Protein AF-0000000076751942 (afdb_homodimer)

Radius of gyration: 17.18 Å; Cα contacts (8 Å, |Δi|>4): 567; chains: 2; bounding box: 31×58×37 Å

InterPro domains:
  IPR016193 Cytidine deaminase-like [SSF53927] (12-78)
  IPR060251 Cytidine deaminase-like, bacterial [PF26947] (4-104)

Sequence (220 aa):
MSELAPEDAKIVTLARSTRARNGTPEGAAVRDTDGRTYAASSVALPSLGLSALQVAVAMAVSSGAPGLEAAAVVTTSGQADAEGVAAVRDLAPGAYVLVADPSGTVVSRSMSELAPEDAKIVTLARSTRARNGTPEGAAVRDTDGRTYAASSVALPSLGLSALQVAVAMAVSSGAPGLEAAAVVTTSGQADAEGVAAVRDLAPGAYVLVADPSGTVVSRS

Solvent-accessible surface area (backbone atoms only — not comparable to full-atom values): 11079 Å² total; per-residue (Å²): 126,86,77,66,55,68,76,55,44,50,32,40,49,45,2,41,50,36,10,61,76,61,72,42,74,23,5,1,14,32,31,29,77,88,70,50,73,30,64,14,20,40,41,86,44,94,67,41,74,41,52,11,47,39,45,15,48,48,51,34,54,42,68,59,49,87,31,40,51,36,34,22,36,21,23,81,77,77,62,77,57,68,61,27,52,44,34,46,36,67,55,16,75,80,33,36,40,35,30,19,34,84,88,60,52,70,76,47,74,81,126,85,77,67,55,68,77,56,44,50,32,41,48,45,3,40,50,36,9,62,75,61,72,43,72,23,5,1,13,32,33,30,76,86,71,49,73,32,64,14,20,41,40,85,44,95,67,40,75,42,51,11,47,39,45,14,48,48,50,35,54,41,70,58,50,86,31,40,50,35,36,22,36,21,26,80,77,78,63,77,56,68,61,25,52,43,35,47,36,66,57,17,74,79,34,36,41,34,30,19,34,84,88,60,52,70,76,46,74,82

pLDDT: mean 97.07, std 6.06, range [48.53, 98.94]

Secondary structure (DSSP, 8-state):
--PPPHHHHHHHHHHHHHHHHHT-SEEEEEEETTS-EEEEE-EEETTEEE-HHHHHHHHHHHTT---EEEEEEEESSSS--HHHHHHHHHH-TT-EEEEE-TTS-EEEE-/--PPPHHHHHHHHHHHHHHHHHT-SEEEEEEETTS-EEEEE-EEETTEEE-HHHHHHHHHHHTT---EEEEEEEESSSS--HHHHHHHHHH-TT-EEEEE-TTS-EEEE-

Foldseek 3Di:
DDDDDPLVLVQLVLQLVQCVVVVAQKKKKFAAPVGDMFIAQFDDDPVDGDHNLRVNLVVCVVVVGQATAEMEMEGQVQDDDPVSVVSNCVSPVNYKYWYHYSVSHTDDID/DDDPDPLVLVQLVLQLVQCVVVVAQKKKKFAAPVGDMFIAQFDDDPVDGDHNLRVNLVVCVVVVGQATAEMEMEGQVQDDDPVSVVSNCVSPVNYKYWYHYSVSHTDDID

Organism: NCBI:txid927661

Nearest PDB structures (foldseek):
  2z3j-assembly1_D  TM=7.703E-01  e=6.104E-06  Aspergillus terreus
  2z3i-assembly1_D  TM=7.520E-01  e=7.455E-06  Aspergillus terreus
  2z3g-assembly1_B  TM=7.879E-01  e=1.895E-05  Aspergillus terreus
  3oj6-assembly1_C  TM=7.895E-01  e=2.026E-05  Coccidioides immitis
  2d30-assembly1_A  TM=7.833E-01  e=4.507E-05  Bacillus anthracis

Structure (mmCIF, N/CA/C/O backbone):
data_AF-0000000076751942-model_v1
#
loop_
_entity.id
_entity.type
_entity.pdbx_description
1 polymer 'Cytidine deaminase'
#
loop_
_atom_site.group_PDB
_atom_site.id
_atom_site.type_symbol
_atom_site.label_atom_id
_atom_site.label_alt_id
_atom_site.label_comp_id
_atom_site.label_asym_id
_atom_site.label_entity_id
_atom_site.label_seq_id
_atom_site.pdbx_PDB_ins_code
_atom_site.Cartn_x
_atom_site.Cartn_y
_atom_site.Cartn_z
_atom_site.occupancy
_atom_site.B_iso_or_equiv
_atom_site.auth_seq_id
_atom_site.auth_comp_id
_atom_site.auth_asym_id
_atom_site.auth_atom_id
_atom_site.pdbx_PDB_model_num
ATOM 1 N N . MET A 1 1 ? -4.867 32.219 9.727 1 48.78 1 MET A N 1
ATOM 2 C CA . MET A 1 1 ? -3.994 31.062 9.703 1 48.78 1 MET A CA 1
ATOM 3 C C . MET A 1 1 ? -3.203 31 8.398 1 48.78 1 MET A C 1
ATOM 5 O O . MET A 1 1 ? -3.734 31.312 7.328 1 48.78 1 MET A O 1
ATOM 9 N N . SER A 1 2 ? -1.966 31.219 8.336 1 62.19 2 SER A N 1
ATOM 10 C CA . SER A 1 2 ? -1.165 31.312 7.121 1 62.19 2 SER A CA 1
ATOM 11 C C . SER A 1 2 ? -1.538 30.219 6.129 1 62.19 2 SER A C 1
ATOM 13 O O . SER A 1 2 ? -1.921 29.125 6.527 1 62.19 2 SER A O 1
ATOM 15 N N . GLU A 1 3 ? -1.771 30.625 4.871 1 83.88 3 GLU A N 1
ATOM 16 C CA . GLU A 1 3 ? -2.172 29.766 3.768 1 83.88 3 GLU A CA 1
ATOM 17 C C . GLU A 1 3 ? -1.148 28.656 3.531 1 83.88 3 GLU A C 1
ATOM 19 O O . GLU A 1 3 ? 0.059 28.906 3.559 1 83.88 3 GLU A O 1
ATOM 24 N N . LEU A 1 4 ? -1.581 27.516 3.576 1 91.88 4 LEU A N 1
ATOM 25 C CA . LEU A 1 4 ? -0.727 26.375 3.277 1 91.88 4 LEU A CA 1
ATOM 26 C C . LEU A 1 4 ? -0.04 26.547 1.926 1 91.88 4 LEU A C 1
ATOM 28 O O . LEU A 1 4 ? -0.652 27.031 0.971 1 91.88 4 LEU A O 1
ATOM 32 N N . ALA A 1 5 ? 1.266 26.281 1.914 1 95.31 5 ALA A N 1
ATOM 33 C CA . ALA A 1 5 ? 1.922 26.266 0.609 1 95.31 5 ALA A CA 1
ATOM 34 C C . ALA A 1 5 ? 1.171 25.359 -0.365 1 95.31 5 ALA A C 1
ATOM 36 O O . ALA A 1 5 ? 0.603 24.344 0.035 1 95.31 5 ALA A O 1
ATOM 37 N N . PRO A 1 6 ? 1.124 25.734 -1.583 1 96.44 6 PRO A N 1
ATOM 38 C CA . PRO A 1 6 ? 0.344 24.984 -2.572 1 96.44 6 PRO A CA 1
ATOM 39 C C . PRO A 1 6 ? 0.681 23.5 -2.584 1 96.44 6 PRO A C 1
ATOM 41 O O . PRO A 1 6 ? -0.216 22.672 -2.707 1 96.44 6 PRO A O 1
ATOM 44 N N . GLU A 1 7 ? 1.94 23.141 -2.494 1 96.94 7 GLU A N 1
ATOM 45 C CA . GLU A 1 7 ? 2.338 21.734 -2.531 1 96.94 7 GLU A CA 1
ATOM 46 C C . GLU A 1 7 ? 1.814 20.969 -1.313 1 96.94 7 GLU A C 1
ATOM 48 O O . GLU A 1 7 ? 1.503 19.781 -1.4 1 96.94 7 GLU A O 1
ATOM 53 N N . ASP A 1 8 ? 1.69 21.656 -0.223 1 97.69 8 ASP A N 1
ATOM 54 C CA . ASP A 1 8 ? 1.121 21.062 0.98 1 97.69 8 ASP A CA 1
ATOM 55 C C . ASP A 1 8 ? -0.394 20.906 0.857 1 97.69 8 ASP A C 1
ATOM 57 O O . ASP A 1 8 ? -0.958 19.891 1.251 1 97.69 8 ASP A O 1
ATOM 61 N N . ALA A 1 9 ? -0.972 21.953 0.298 1 97.88 9 ALA A N 1
ATOM 62 C CA . ALA A 1 9 ? -2.414 21.891 0.074 1 97.88 9 ALA A CA 1
ATOM 63 C C . ALA A 1 9 ? -2.783 20.688 -0.804 1 97.88 9 ALA A C 1
ATOM 65 O O . ALA A 1 9 ? -3.828 20.062 -0.605 1 97.88 9 ALA A O 1
ATOM 66 N N . LYS A 1 10 ? -1.961 20.406 -1.714 1 98 10 LYS A N 1
ATOM 67 C CA . LYS A 1 10 ? -2.215 19.297 -2.631 1 98 10 LYS A CA 1
ATOM 68 C C . LYS A 1 10 ? -2.287 17.969 -1.884 1 98 10 LYS A C 1
ATOM 70 O O . LYS A 1 10 ? -3.225 17.188 -2.078 1 98 10 LYS A O 1
ATOM 75 N N . ILE A 1 11 ? -1.313 17.703 -1.022 1 98.69 11 ILE A N 1
ATOM 76 C CA . ILE A 1 11 ? -1.318 16.406 -0.361 1 98.69 11 ILE A CA 1
ATOM 77 C C . ILE A 1 11 ? -2.424 16.375 0.693 1 98.69 11 ILE A C 1
ATOM 79 O O . ILE A 1 11 ? -3.012 15.312 0.945 1 98.69 11 ILE A O 1
ATOM 83 N N . VAL A 1 12 ? -2.742 17.516 1.323 1 98.75 12 VAL A N 1
ATOM 84 C CA . VAL A 1 12 ? -3.873 17.531 2.244 1 98.75 12 VAL A CA 1
ATOM 85 C C . VAL A 1 12 ? -5.164 17.234 1.481 1 98.75 12 VAL A C 1
ATOM 87 O O . VAL A 1 12 ? -6 16.453 1.94 1 98.75 12 VAL A O 1
ATOM 90 N N . THR A 1 13 ? -5.305 17.844 0.346 1 98.81 13 THR A N 1
ATOM 91 C CA . THR A 1 13 ? -6.484 17.625 -0.486 1 98.81 13 THR A CA 1
ATOM 92 C C . THR A 1 13 ? -6.598 16.172 -0.906 1 98.81 13 THR A C 1
ATOM 94 O O . THR A 1 13 ? -7.672 15.57 -0.825 1 98.81 13 THR A O 1
ATOM 97 N N . LEU A 1 14 ? -5.512 15.578 -1.341 1 98.75 14 LEU A N 1
ATOM 98 C CA . LEU A 1 14 ? -5.508 14.188 -1.779 1 98.75 14 LEU A CA 1
ATOM 99 C C . LEU A 1 14 ? -5.84 13.258 -0.622 1 98.75 14 LEU A C 1
ATOM 101 O O . LEU A 1 14 ? -6.621 12.312 -0.782 1 98.75 14 LEU A O 1
ATOM 105 N N . ALA A 1 15 ? -5.246 13.539 0.513 1 98.88 15 ALA A N 1
ATOM 106 C CA . ALA A 1 15 ? -5.547 12.758 1.709 1 98.88 15 ALA A CA 1
ATOM 107 C C . ALA A 1 15 ? -7.027 12.828 2.059 1 98.88 15 ALA A C 1
ATOM 109 O O . ALA A 1 15 ? -7.664 11.805 2.316 1 98.88 15 ALA A O 1
ATOM 110 N N . ARG A 1 16 ? -7.531 14.062 2.037 1 98.81 16 ARG A N 1
ATOM 111 C CA . ARG A 1 16 ? -8.93 14.297 2.373 1 98.81 16 ARG A CA 1
ATOM 112 C C . ARG A 1 16 ? -9.852 13.57 1.396 1 98.81 16 ARG A C 1
ATOM 114 O O . ARG A 1 16 ? -10.828 12.93 1.809 1 98.81 16 ARG A O 1
ATOM 121 N N . SER A 1 17 ? -9.57 13.695 0.171 1 98.62 17 SER A N 1
ATOM 122 C CA . SER A 1 17 ? -10.398 13.086 -0.862 1 98.62 17 SER A CA 1
ATOM 123 C C . SER A 1 17 ? -10.375 11.562 -0.757 1 98.62 17 SER A C 1
ATOM 125 O O . SER A 1 17 ? -11.398 10.906 -0.929 1 98.62 17 SER A O 1
ATOM 127 N N . THR A 1 18 ? -9.234 10.977 -0.522 1 98.62 18 THR A N 1
ATOM 128 C CA . THR A 1 18 ? -9.102 9.531 -0.385 1 98.62 18 THR A CA 1
ATOM 129 C C . THR A 1 18 ? -9.891 9.023 0.818 1 98.62 18 THR A C 1
ATOM 131 O O . THR A 1 18 ? -10.594 8.023 0.726 1 98.62 18 THR A O 1
ATOM 134 N N . ARG A 1 19 ? -9.812 9.719 1.91 1 98.56 19 ARG A N 1
ATOM 135 C CA . ARG A 1 19 ? -10.578 9.383 3.105 1 98.56 19 ARG A CA 1
ATOM 136 C C . ARG A 1 19 ? -12.07 9.367 2.811 1 98.56 19 ARG A C 1
ATOM 138 O O . ARG A 1 19 ? -12.773 8.422 3.168 1 98.56 19 ARG A O 1
ATOM 145 N N . ALA A 1 20 ? -12.516 10.469 2.24 1 98.19 20 ALA A N 1
ATOM 146 C CA . ALA A 1 20 ? -13.938 10.641 1.962 1 98.19 20 ALA A CA 1
ATOM 147 C C . ALA A 1 20 ? -14.438 9.594 0.973 1 98.19 20 ALA A C 1
ATOM 149 O O . ALA A 1 20 ? -15.492 8.992 1.18 1 98.19 20 ALA A O 1
ATOM 150 N N . ARG A 1 21 ? -13.75 9.367 -0.011 1 97.62 21 ARG A N 1
ATOM 151 C CA . ARG A 1 21 ? -14.125 8.438 -1.068 1 97.62 21 ARG A CA 1
ATOM 152 C C . ARG A 1 21 ? -14.328 7.031 -0.512 1 97.62 21 ARG A C 1
ATOM 154 O O . ARG A 1 21 ? -15.25 6.324 -0.917 1 97.62 21 ARG A O 1
ATOM 161 N N . ASN A 1 22 ? -13.438 6.629 0.395 1 97.69 22 ASN A N 1
ATOM 162 C CA . ASN A 1 22 ? -13.461 5.258 0.9 1 97.69 22 ASN A CA 1
ATOM 163 C C . ASN A 1 22 ? -14.227 5.164 2.219 1 97.69 22 ASN A C 1
ATOM 165 O O . ASN A 1 22 ? -14.422 4.066 2.748 1 97.69 22 ASN A O 1
ATOM 169 N N . GLY A 1 23 ? -14.656 6.258 2.773 1 97.81 23 GLY A N 1
ATOM 170 C CA . GLY A 1 23 ? -15.398 6.258 4.023 1 97.81 23 GLY A CA 1
ATOM 171 C C . GLY A 1 23 ? -14.609 5.703 5.191 1 97.81 23 GLY A C 1
ATOM 172 O O . GLY A 1 23 ? -15.125 4.902 5.973 1 97.81 23 GLY A O 1
ATOM 173 N N . THR A 1 24 ? -13.383 6.086 5.25 1 98.06 24 THR A N 1
ATOM 174 C CA . THR A 1 24 ? -12.5 5.539 6.281 1 98.06 24 THR A CA 1
ATOM 175 C C . THR A 1 24 ? -12.18 6.598 7.332 1 98.06 24 THR A C 1
ATOM 177 O O . THR A 1 24 ? -12.398 7.789 7.109 1 98.06 24 THR A O 1
ATOM 180 N N . PRO A 1 25 ? -11.695 6.234 8.484 1 97.88 25 PRO A N 1
ATOM 181 C CA . PRO A 1 25 ? -11.367 7.195 9.539 1 97.88 25 PRO A CA 1
ATOM 182 C C . PRO A 1 25 ? -10.211 8.117 9.156 1 97.88 25 PRO A C 1
ATOM 184 O O . PRO A 1 25 ? -10.141 9.258 9.625 1 97.88 25 PRO A O 1
ATOM 187 N N . GLU A 1 26 ? -9.32 7.547 8.336 1 98.75 26 GLU A N 1
ATOM 188 C CA . GLU A 1 26 ? -8.141 8.32 7.957 1 98.75 26 GLU A CA 1
ATOM 189 C C . GLU A 1 26 ? -7.895 8.25 6.453 1 98.75 26 GLU A C 1
ATOM 191 O O . GLU A 1 26 ? -8.203 7.238 5.816 1 98.75 26 GLU A O 1
ATOM 196 N N . GLY A 1 27 ? -7.406 9.32 5.914 1 98.88 27 GLY A N 1
ATOM 197 C CA . GLY A 1 27 ? -6.676 9.391 4.66 1 98.88 27 GLY A CA 1
ATOM 198 C C . GLY A 1 27 ? -5.316 10.047 4.793 1 98.88 27 GLY A C 1
ATOM 199 O O . GLY A 1 27 ? -5.105 10.875 5.676 1 98.88 27 GLY A O 1
ATOM 200 N N . ALA A 1 28 ? -4.398 9.641 3.887 1 98.94 28 ALA A N 1
ATOM 201 C CA . ALA A 1 28 ? -3.057 10.219 3.928 1 98.94 28 ALA A CA 1
ATOM 202 C C . ALA A 1 28 ? -2.48 10.367 2.521 1 98.94 28 ALA A C 1
ATOM 204 O O . ALA A 1 28 ? -2.953 9.727 1.579 1 98.94 28 ALA A O 1
ATOM 205 N N . ALA A 1 29 ? -1.516 11.172 2.453 1 98.94 29 ALA A N 1
ATOM 206 C CA . ALA A 1 29 ? -0.725 11.328 1.234 1 98.94 29 ALA A CA 1
ATOM 207 C C . ALA A 1 29 ? 0.713 11.719 1.559 1 98.94 29 ALA A C 1
ATOM 209 O O . ALA A 1 29 ? 0.957 12.484 2.498 1 98.94 29 ALA A O 1
ATOM 210 N N . VAL A 1 30 ? 1.605 11.234 0.761 1 98.94 30 VAL A N 1
ATOM 211 C CA . VAL A 1 30 ? 3.012 11.602 0.896 1 98.94 30 VAL A CA 1
ATOM 212 C C . VAL A 1 30 ? 3.541 12.125 -0.436 1 98.94 30 VAL A C 1
ATOM 214 O O . VAL A 1 30 ? 3.082 11.711 -1.502 1 98.94 30 VAL A O 1
ATOM 217 N N . ARG A 1 31 ? 4.391 13.055 -0.342 1 98.88 31 ARG A N 1
ATOM 218 C CA . ARG A 1 31 ? 5.137 13.578 -1.48 1 98.88 31 ARG A CA 1
ATOM 219 C C . ARG A 1 31 ? 6.598 13.141 -1.425 1 98.88 31 ARG A C 1
ATOM 221 O O . ARG A 1 31 ? 7.281 13.367 -0.423 1 98.88 31 ARG A O 1
ATOM 228 N N . ASP A 1 32 ? 6.996 12.523 -2.531 1 98.62 32 ASP A N 1
ATOM 229 C CA . ASP A 1 32 ? 8.383 12.07 -2.523 1 98.62 32 ASP A CA 1
ATOM 230 C C . ASP A 1 32 ? 9.312 13.133 -3.105 1 98.62 32 ASP A C 1
ATOM 232 O O . ASP A 1 32 ? 8.852 14.203 -3.516 1 98.62 32 ASP A O 1
ATOM 236 N N . THR A 1 33 ? 10.656 12.914 -3.127 1 97.69 33 THR A N 1
ATOM 237 C CA . THR A 1 33 ? 11.664 13.898 -3.506 1 97.69 33 THR A CA 1
ATOM 238 C C . THR A 1 33 ? 11.688 14.086 -5.02 1 97.69 33 THR A C 1
ATOM 240 O O . THR A 1 33 ? 12.297 15.039 -5.523 1 97.69 33 THR A O 1
ATOM 243 N N . ASP A 1 34 ? 10.977 13.25 -5.812 1 96.06 34 ASP A N 1
ATOM 244 C CA . ASP A 1 34 ? 10.891 13.375 -7.262 1 96.06 34 ASP A CA 1
ATOM 245 C C . ASP A 1 34 ? 9.625 14.117 -7.676 1 96.06 34 ASP A C 1
ATOM 247 O O . ASP A 1 34 ? 9.375 14.328 -8.867 1 96.06 34 ASP A O 1
ATOM 251 N N . GLY A 1 35 ? 8.797 14.406 -6.66 1 94.81 35 GLY A N 1
ATOM 252 C CA . GLY A 1 35 ? 7.594 15.18 -6.938 1 94.81 35 GLY A CA 1
ATOM 253 C C . GLY A 1 35 ? 6.355 14.32 -7.102 1 94.81 35 GLY A C 1
ATOM 254 O O . GLY A 1 35 ? 5.258 14.836 -7.312 1 94.81 35 GLY A O 1
ATOM 255 N N . ARG A 1 36 ? 6.508 13.008 -6.969 1 98.06 36 ARG A N 1
ATOM 256 C CA . ARG A 1 36 ? 5.352 12.125 -7.039 1 98.06 36 ARG A CA 1
ATOM 257 C C . ARG A 1 36 ? 4.602 12.102 -5.711 1 98.06 36 ARG A C 1
ATOM 259 O O . ARG A 1 36 ? 5.18 12.398 -4.66 1 98.06 36 ARG A O 1
ATOM 266 N N . THR A 1 37 ? 3.303 11.828 -5.793 1 98.69 37 THR A N 1
ATOM 267 C CA . THR A 1 37 ? 2.463 11.727 -4.609 1 98.69 37 THR A CA 1
ATOM 268 C C . THR A 1 37 ? 1.782 10.359 -4.543 1 98.69 37 THR A C 1
ATOM 270 O O . THR A 1 37 ? 1.426 9.789 -5.574 1 98.69 37 THR A O 1
ATOM 273 N N . TYR A 1 38 ? 1.647 9.867 -3.363 1 98.75 38 TYR A N 1
ATOM 274 C CA . TYR A 1 38 ? 0.955 8.617 -3.053 1 98.75 38 TYR A CA 1
ATOM 275 C C . TYR A 1 38 ? -0.122 8.844 -1.997 1 98.75 38 TYR A C 1
ATOM 277 O O . TYR A 1 38 ? 0.169 9.312 -0.894 1 98.75 38 TYR A O 1
ATOM 285 N N . ALA A 1 39 ? -1.341 8.586 -2.322 1 98.88 39 ALA A N 1
ATOM 286 C CA . ALA A 1 39 ? -2.459 8.773 -1.403 1 98.88 39 ALA A CA 1
ATOM 287 C C . ALA A 1 39 ? -3.098 7.441 -1.026 1 98.88 39 ALA A C 1
ATOM 289 O O . ALA A 1 39 ? -3.188 6.535 -1.856 1 98.88 39 ALA A O 1
ATOM 290 N N . ALA A 1 40 ? -3.502 7.387 0.205 1 98.88 40 ALA A N 1
ATOM 291 C CA . ALA A 1 40 ? -4.062 6.129 0.696 1 98.88 40 ALA A CA 1
ATOM 292 C C . ALA A 1 40 ? -5.066 6.379 1.82 1 98.88 40 ALA A C 1
ATOM 294 O O . ALA A 1 40 ? -5.043 7.438 2.455 1 98.88 40 ALA A O 1
ATOM 295 N N . SER A 1 41 ? -5.934 5.465 2.031 1 98.75 41 SER A N 1
ATOM 296 C CA . SER A 1 41 ? -6.781 5.414 3.217 1 98.75 41 SER A CA 1
ATOM 297 C C . SER A 1 41 ? -6.363 4.281 4.148 1 98.75 41 SER A C 1
ATOM 299 O O . SER A 1 41 ? -5.566 3.42 3.766 1 98.75 41 SER A O 1
ATOM 301 N N . SER A 1 42 ? -6.871 4.32 5.363 1 98.75 42 SER A N 1
ATOM 302 C CA . SER A 1 42 ? -6.574 3.252 6.312 1 98.75 42 SER A CA 1
ATOM 303 C C . SER A 1 42 ? -7.18 1.927 5.863 1 98.75 42 SER A C 1
ATOM 305 O O . SER A 1 42 ? -8.148 1.907 5.105 1 98.75 42 SER A O 1
ATOM 307 N N . VAL A 1 43 ? -6.57 0.833 6.234 1 98.81 43 VAL A N 1
ATOM 308 C CA . VAL A 1 43 ? -6.992 -0.532 5.938 1 98.81 43 VAL A CA 1
ATOM 309 C C . VAL A 1 43 ? -7.387 -1.245 7.227 1 98.81 43 VAL A C 1
ATOM 311 O O . VAL A 1 43 ? -6.598 -1.307 8.18 1 98.81 43 VAL A O 1
ATOM 314 N N . ALA A 1 44 ? -8.625 -1.709 7.266 1 98.56 44 ALA A N 1
ATOM 315 C CA . ALA A 1 44 ? -9.125 -2.436 8.43 1 98.56 44 ALA A CA 1
ATOM 316 C C . ALA A 1 44 ? -9.695 -3.795 8.023 1 98.56 44 ALA A C 1
ATOM 318 O O . ALA A 1 44 ? -10.906 -4.012 8.078 1 98.56 44 ALA A O 1
ATOM 319 N N . LEU A 1 45 ? -8.859 -4.676 7.637 1 98.56 45 LEU A N 1
ATOM 320 C CA . LEU A 1 45 ? -9.219 -6.074 7.41 1 98.56 45 LEU A CA 1
ATOM 321 C C . LEU A 1 45 ? -8.883 -6.922 8.633 1 98.56 45 LEU A C 1
ATOM 323 O O . LEU A 1 45 ? -8.008 -6.57 9.422 1 98.56 45 LEU A O 1
ATOM 327 N N . PRO A 1 46 ? -9.547 -8.031 8.742 1 98.69 46 PRO A N 1
ATOM 328 C CA . PRO A 1 46 ? -9.297 -8.883 9.914 1 98.69 46 PRO A CA 1
ATOM 329 C C . PRO A 1 46 ? -7.824 -9.25 10.07 1 98.69 46 PRO A C 1
ATOM 331 O O . PRO A 1 46 ? -7.309 -9.273 11.188 1 98.69 46 PRO A O 1
ATOM 334 N N . SER A 1 47 ? -7.039 -9.445 9.062 1 98.69 47 SER A N 1
ATOM 335 C CA . SER A 1 47 ? -5.66 -9.906 9.141 1 98.69 47 SER A CA 1
ATOM 336 C C . SER A 1 47 ? -4.68 -8.805 8.75 1 98.69 47 SER A C 1
ATOM 338 O O . SER A 1 47 ? -3.471 -9.039 8.68 1 98.69 47 SER A O 1
ATOM 340 N N . LEU A 1 48 ? -5.211 -7.66 8.438 1 98.81 48 LEU A N 1
ATOM 341 C CA . LEU A 1 48 ? -4.348 -6.574 7.98 1 98.81 48 LEU A CA 1
ATOM 342 C C . LEU A 1 48 ? -4.902 -5.223 8.422 1 98.81 48 LEU A C 1
ATOM 344 O O . LEU A 1 48 ? -5.859 -4.719 7.828 1 98.81 48 LEU A O 1
ATOM 348 N N . GLY A 1 49 ? -4.32 -4.695 9.422 1 98.81 49 GLY A N 1
ATOM 349 C CA . GLY A 1 49 ? -4.617 -3.35 9.891 1 98.81 49 GLY A CA 1
ATOM 350 C C . GLY A 1 49 ? -3.471 -2.377 9.68 1 98.81 49 GLY A C 1
ATOM 351 O O . GLY A 1 49 ? -2.365 -2.596 10.18 1 98.81 49 GLY A O 1
ATOM 352 N N . LEU A 1 50 ? -3.697 -1.37 8.898 1 98.81 50 LEU A N 1
ATOM 353 C CA . LEU A 1 50 ? -2.688 -0.352 8.625 1 98.81 50 LEU A CA 1
ATOM 354 C C . LEU A 1 50 ? -3.295 1.046 8.695 1 98.81 50 LEU A C 1
ATOM 356 O O . LEU A 1 50 ? -4.414 1.265 8.219 1 98.81 50 LEU A O 1
ATOM 360 N N . SER A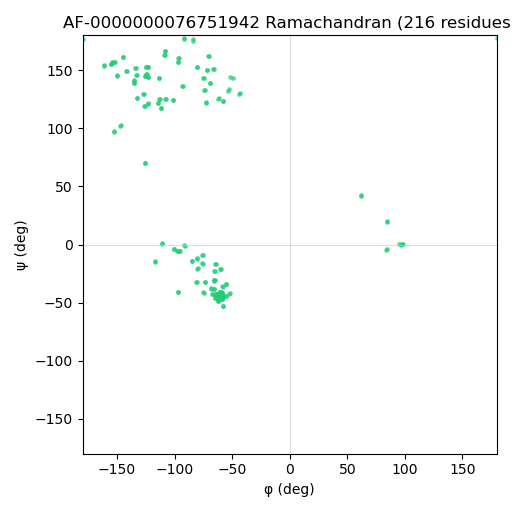 1 51 ? -2.539 1.949 9.234 1 98.81 51 SER A N 1
ATOM 361 C CA . SER A 1 51 ? -2.936 3.35 9.125 1 98.81 51 SER A CA 1
ATOM 362 C C . SER A 1 51 ? -2.775 3.857 7.695 1 98.81 51 SER A C 1
ATOM 364 O O . SER A 1 51 ? -2.051 3.26 6.895 1 98.81 51 SER A O 1
ATOM 366 N N . ALA A 1 52 ? -3.449 4.98 7.441 1 98.88 52 ALA A N 1
ATOM 367 C CA . ALA A 1 52 ? -3.338 5.582 6.113 1 98.88 52 ALA A CA 1
ATOM 368 C C . ALA A 1 52 ? -1.896 5.977 5.809 1 98.88 52 ALA A C 1
ATOM 370 O O . ALA A 1 52 ? -1.425 5.812 4.684 1 98.88 52 ALA A O 1
ATOM 371 N N . LEU A 1 53 ? -1.184 6.523 6.746 1 98.88 53 LEU A N 1
ATOM 372 C CA . LEU A 1 53 ? 0.208 6.918 6.562 1 98.88 53 LEU A CA 1
ATOM 373 C C . LEU A 1 53 ? 1.077 5.711 6.23 1 98.88 53 LEU A C 1
ATOM 375 O O . LEU A 1 53 ? 1.937 5.785 5.348 1 98.88 53 LEU A O 1
ATOM 379 N N . GLN A 1 54 ? 0.869 4.617 6.957 1 98.94 54 GLN A N 1
ATOM 380 C CA . GLN A 1 54 ? 1.631 3.406 6.664 1 98.94 54 GLN A CA 1
ATOM 381 C C . GLN A 1 54 ? 1.404 2.947 5.227 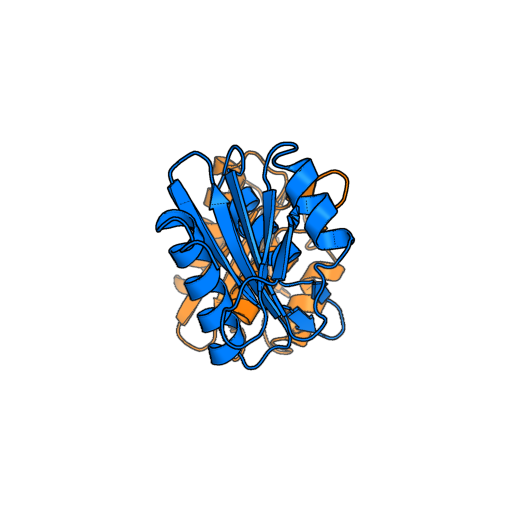1 98.94 54 GLN A C 1
ATOM 383 O O . GLN A 1 54 ? 2.352 2.572 4.535 1 98.94 54 GLN A O 1
ATOM 388 N N . VAL A 1 55 ? 0.157 2.969 4.773 1 98.94 55 VAL A N 1
ATOM 389 C CA . VAL A 1 55 ? -0.146 2.531 3.414 1 98.94 55 VAL A CA 1
ATOM 390 C C . VAL A 1 55 ? 0.519 3.467 2.408 1 98.94 55 VAL A C 1
ATOM 392 O O . VAL A 1 55 ? 1.129 3.014 1.437 1 98.94 55 VAL A O 1
ATOM 395 N N . ALA A 1 56 ? 0.407 4.738 2.604 1 98.94 56 ALA A N 1
ATOM 396 C CA . ALA A 1 56 ? 1.01 5.711 1.696 1 98.94 56 ALA A CA 1
ATOM 397 C C . ALA A 1 56 ? 2.52 5.516 1.604 1 98.94 56 ALA A C 1
ATOM 399 O O . ALA A 1 56 ? 3.096 5.578 0.515 1 98.94 56 ALA A O 1
ATOM 400 N N . VAL A 1 57 ? 3.176 5.285 2.699 1 98.94 57 VAL A N 1
ATOM 401 C CA . VAL A 1 57 ? 4.617 5.051 2.721 1 98.94 57 VAL A CA 1
ATOM 402 C C . VAL A 1 57 ? 4.938 3.75 1.985 1 98.94 57 VAL A C 1
ATOM 404 O O . VAL A 1 57 ? 5.883 3.691 1.198 1 98.94 57 VAL A O 1
ATOM 407 N N . ALA A 1 58 ? 4.148 2.723 2.227 1 98.94 58 ALA A N 1
ATOM 408 C CA . ALA A 1 58 ? 4.363 1.45 1.544 1 98.94 58 ALA A CA 1
ATOM 409 C C . ALA A 1 58 ? 4.266 1.614 0.03 1 98.94 58 ALA A C 1
ATOM 411 O O . ALA A 1 58 ? 5.055 1.036 -0.717 1 98.94 58 ALA A O 1
ATOM 412 N N . MET A 1 59 ? 3.305 2.408 -0.39 1 98.88 59 MET A N 1
ATOM 413 C CA . MET A 1 59 ? 3.152 2.691 -1.814 1 98.88 59 MET A CA 1
ATOM 414 C C . MET A 1 59 ? 4.383 3.406 -2.361 1 98.88 59 MET A C 1
ATOM 416 O O . MET A 1 59 ? 4.875 3.066 -3.439 1 98.88 59 MET A O 1
ATOM 420 N N . ALA A 1 60 ? 4.863 4.34 -1.654 1 98.88 60 ALA A N 1
ATOM 421 C CA . ALA A 1 60 ? 6.059 5.07 -2.066 1 98.88 60 ALA A CA 1
ATOM 422 C C . ALA A 1 60 ? 7.262 4.141 -2.168 1 98.88 60 ALA A C 1
ATOM 424 O O . ALA A 1 60 ? 7.977 4.145 -3.174 1 98.88 60 ALA A O 1
ATOM 425 N N . VAL A 1 61 ? 7.473 3.326 -1.163 1 98.69 61 VAL A N 1
ATOM 426 C CA . VAL A 1 61 ? 8.586 2.379 -1.155 1 98.69 61 VAL A CA 1
ATOM 427 C C . VAL A 1 61 ? 8.469 1.438 -2.352 1 98.69 61 VAL A C 1
ATOM 429 O O . VAL A 1 61 ? 9.438 1.236 -3.088 1 98.69 61 VAL A O 1
ATOM 432 N N . SER A 1 62 ? 7.262 0.938 -2.547 1 98.31 62 SER A N 1
ATOM 433 C CA . SER A 1 62 ? 7.02 -0.003 -3.637 1 98.31 62 SER A CA 1
ATOM 434 C C . SER A 1 62 ? 7.211 0.662 -4.996 1 98.31 62 SER A C 1
ATOM 436 O O . SER A 1 62 ? 7.457 -0.016 -5.996 1 98.31 62 SER A O 1
ATOM 438 N N . SER A 1 63 ? 7.098 1.946 -5.059 1 97.88 63 SER A N 1
ATOM 439 C CA . SER A 1 63 ? 7.258 2.701 -6.297 1 97.88 63 SER A CA 1
ATOM 440 C C . SER A 1 63 ? 8.703 3.148 -6.492 1 97.88 63 SER A C 1
ATOM 442 O O . SER A 1 63 ? 9.023 3.824 -7.473 1 97.88 63 SER A O 1
ATOM 444 N N . GLY A 1 64 ? 9.57 2.812 -5.531 1 97.44 64 GLY A N 1
ATOM 445 C CA . GLY A 1 64 ? 10.984 3.104 -5.664 1 97.44 64 GLY A CA 1
ATOM 446 C C . GLY A 1 64 ? 11.352 4.512 -5.234 1 97.44 64 GLY A C 1
ATOM 447 O O . GLY A 1 64 ? 12.352 5.066 -5.691 1 97.44 64 GLY A O 1
ATOM 448 N N . ALA A 1 65 ? 10.492 5.168 -4.434 1 97.75 65 ALA A N 1
ATOM 449 C CA . ALA A 1 65 ? 10.789 6.512 -3.945 1 97.75 65 ALA A CA 1
ATOM 450 C C . ALA A 1 65 ? 12.047 6.52 -3.09 1 97.75 65 ALA A C 1
ATOM 452 O O . ALA A 1 65 ? 12.164 5.754 -2.131 1 97.75 65 ALA A O 1
ATOM 453 N N . PRO A 1 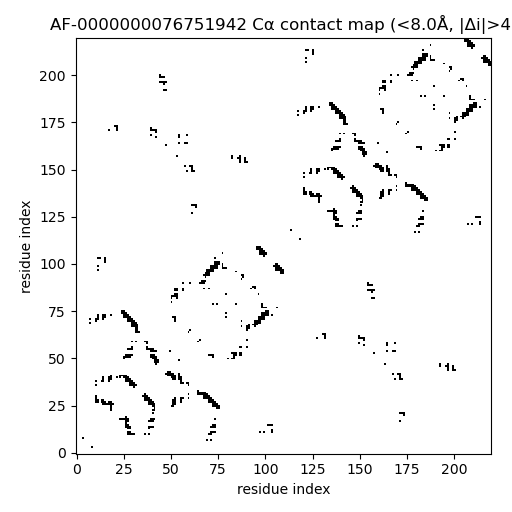66 ? 12.977 7.336 -3.404 1 95.69 66 PRO A N 1
ATOM 454 C CA . PRO A 1 66 ? 14.227 7.371 -2.641 1 95.69 66 PRO A CA 1
ATOM 455 C C . PRO A 1 66 ? 14.07 8.07 -1.29 1 95.69 66 PRO A C 1
ATOM 457 O O . PRO A 1 66 ? 14.938 7.945 -0.425 1 95.69 66 PRO A O 1
ATOM 460 N N . GLY A 1 67 ? 13.016 8.812 -1.083 1 98.06 67 GLY A N 1
ATOM 461 C CA . GLY A 1 67 ? 12.727 9.586 0.11 1 98.06 67 GLY A CA 1
ATOM 462 C C . GLY A 1 67 ? 11.414 10.344 0.023 1 98.06 67 GLY A C 1
ATOM 463 O O . GLY A 1 67 ? 10.688 10.227 -0.969 1 98.06 67 GLY A O 1
ATOM 464 N N . LEU A 1 68 ? 11.133 10.992 1.094 1 98.81 68 LEU A N 1
ATOM 465 C CA . LEU A 1 68 ? 9.93 11.812 1.195 1 98.81 68 LEU A CA 1
ATOM 466 C C . LEU A 1 68 ? 10.289 13.242 1.593 1 98.81 68 LEU A C 1
ATOM 468 O O . LEU A 1 68 ? 11.242 13.461 2.34 1 98.81 68 LEU A O 1
ATOM 472 N N . GLU A 1 69 ? 9.492 14.109 1.066 1 98.69 69 GLU A N 1
ATOM 473 C CA . GLU A 1 69 ? 9.609 15.492 1.515 1 98.69 69 GLU A CA 1
ATOM 474 C C . GLU A 1 69 ? 8.586 15.812 2.596 1 98.69 69 GLU A C 1
ATOM 476 O O . GLU A 1 69 ? 8.898 16.5 3.568 1 98.69 69 GLU A O 1
ATOM 481 N N . ALA A 1 70 ? 7.387 15.336 2.43 1 98.75 70 ALA A N 1
ATOM 482 C CA . ALA A 1 70 ? 6.281 15.695 3.312 1 98.75 70 ALA A CA 1
ATOM 483 C C . ALA A 1 70 ? 5.203 14.617 3.307 1 98.75 70 ALA A C 1
ATOM 485 O O . ALA A 1 70 ? 5.086 13.852 2.348 1 98.75 70 ALA A O 1
ATOM 486 N N . ALA A 1 71 ? 4.488 14.602 4.367 1 98.88 71 ALA A N 1
ATOM 487 C CA . ALA A 1 71 ? 3.312 13.75 4.523 1 98.88 71 ALA A CA 1
ATOM 488 C C . ALA A 1 71 ? 2.139 14.539 5.102 1 98.88 71 ALA A C 1
ATOM 490 O O . ALA A 1 71 ? 2.334 15.531 5.801 1 98.88 71 ALA A O 1
ATOM 491 N N . ALA A 1 72 ? 0.965 14.094 4.77 1 98.94 72 ALA A N 1
ATOM 492 C CA . ALA A 1 72 ? -0.253 14.625 5.375 1 98.94 72 ALA A CA 1
ATOM 493 C C . ALA A 1 72 ? -1.211 13.5 5.758 1 98.94 72 ALA A C 1
ATOM 495 O O . ALA A 1 72 ? -1.363 12.531 5.016 1 98.94 72 ALA A O 1
ATOM 496 N N . VAL A 1 73 ? -1.805 13.656 6.898 1 98.94 73 VAL A N 1
ATOM 497 C CA . VAL A 1 73 ? -2.881 12.758 7.305 1 98.94 73 VAL A CA 1
ATOM 498 C C . VAL A 1 73 ? -4.113 13.57 7.695 1 98.94 73 VAL A C 1
ATOM 500 O O . VAL A 1 73 ? -3.996 14.609 8.352 1 98.94 73 VAL A O 1
ATOM 503 N N . VAL A 1 74 ? -5.168 13.203 7.145 1 98.81 74 VAL A N 1
ATOM 504 C CA . VAL A 1 74 ? -6.477 13.703 7.551 1 98.81 74 VAL A CA 1
ATOM 505 C C . VAL A 1 74 ? -7.176 12.656 8.422 1 98.81 74 VAL A C 1
ATOM 507 O O . VAL A 1 74 ? -7.375 11.516 8 1 98.81 74 VAL A O 1
ATOM 510 N N . THR A 1 75 ? -7.578 13.055 9.609 1 98.56 75 THR A N 1
ATOM 511 C CA . THR A 1 75 ? -8.078 12.086 10.578 1 98.56 75 THR A CA 1
ATOM 512 C C . THR A 1 75 ? -9.039 12.75 11.562 1 98.56 75 THR A C 1
ATOM 514 O O . THR A 1 75 ? -8.969 13.961 11.781 1 98.56 75 THR A O 1
ATOM 517 N N . THR A 1 76 ? -9.867 11.93 12.117 1 95.81 76 THR A N 1
ATOM 518 C CA . THR A 1 76 ? -10.789 12.406 13.148 1 95.81 76 THR A CA 1
ATOM 519 C C . THR A 1 76 ? -10.117 12.406 14.516 1 95.81 76 THR A C 1
ATOM 521 O O . THR A 1 76 ? -10.609 13.031 15.461 1 95.81 76 THR A O 1
ATOM 524 N N . SER A 1 77 ? -9.008 11.773 14.672 1 95.25 77 SER A N 1
ATOM 525 C CA . SER A 1 77 ? -8.359 11.586 15.961 1 95.25 77 SER A CA 1
ATOM 526 C C . SER A 1 77 ? -7.578 12.82 16.375 1 95.25 77 SER A C 1
ATOM 528 O O . SER A 1 77 ? -7.227 12.977 17.547 1 95.25 77 SER A O 1
ATOM 530 N N . GLY A 1 78 ? -7.227 13.656 15.477 1 94.06 78 GLY A N 1
ATOM 531 C CA . GLY A 1 78 ? -6.484 14.875 15.766 1 94.06 78 GLY A CA 1
ATOM 532 C C . GLY A 1 78 ? -4.984 14.656 15.844 1 94.06 78 GLY A C 1
ATOM 533 O O . GLY A 1 78 ? -4.223 15.602 16.047 1 94.06 78 GLY A O 1
ATOM 534 N N . GLN A 1 79 ? -4.539 13.438 15.734 1 97.25 79 GLN A N 1
ATOM 535 C CA . GLN A 1 79 ? -3.109 13.133 15.758 1 97.25 79 GLN A CA 1
ATOM 536 C C . GLN A 1 79 ? -2.764 12.023 14.773 1 97.25 79 GLN A C 1
ATOM 538 O O . GLN A 1 79 ? -3.592 11.148 14.5 1 97.25 79 GLN A O 1
ATOM 543 N N . ALA A 1 80 ? -1.533 12.141 14.273 1 97.62 80 ALA A N 1
ATOM 544 C CA . ALA A 1 80 ? -1.014 11.031 13.484 1 97.62 80 ALA A CA 1
ATOM 545 C C . ALA A 1 80 ? -0.634 9.852 14.383 1 97.62 80 ALA A C 1
ATOM 547 O O . ALA A 1 80 ? -0.111 10.047 15.484 1 97.62 80 ALA A O 1
ATOM 548 N N . ASP A 1 81 ? -0.889 8.688 13.875 1 97.88 81 ASP A N 1
ATOM 549 C CA . ASP A 1 81 ? -0.504 7.527 14.672 1 97.88 81 ASP A CA 1
ATOM 550 C C . ASP A 1 81 ? 1.013 7.352 14.688 1 97.88 81 ASP A C 1
ATOM 552 O O . ASP A 1 81 ? 1.692 7.695 13.719 1 97.88 81 ASP A O 1
ATOM 556 N N . ALA A 1 82 ? 1.531 6.797 15.758 1 98.25 82 ALA A N 1
ATOM 557 C CA . ALA A 1 82 ? 2.971 6.684 15.984 1 98.25 82 ALA A CA 1
ATOM 558 C C . ALA A 1 82 ? 3.615 5.762 14.953 1 98.25 82 ALA A C 1
ATOM 560 O O . ALA A 1 82 ? 4.738 6.004 14.508 1 98.25 82 ALA A O 1
ATOM 561 N N . GLU A 1 83 ? 2.957 4.691 14.57 1 98.44 83 GLU A N 1
ATOM 562 C CA . GLU A 1 83 ? 3.52 3.723 13.633 1 98.44 83 GLU A CA 1
ATOM 563 C C . GLU A 1 83 ? 3.684 4.332 12.242 1 98.44 83 GLU A C 1
ATOM 565 O O . GLU A 1 83 ? 4.695 4.105 11.578 1 98.44 83 GLU A O 1
ATOM 570 N N . GLY A 1 84 ? 2.684 5.082 11.82 1 98.81 84 GLY A N 1
ATOM 571 C CA . GLY A 1 84 ? 2.791 5.777 10.547 1 98.81 84 GLY A CA 1
ATOM 572 C C . GLY A 1 84 ? 3.9 6.812 10.523 1 98.81 84 GLY A C 1
ATOM 573 O O . GLY A 1 84 ? 4.641 6.914 9.547 1 98.81 84 GLY A O 1
ATOM 574 N N . VAL A 1 85 ? 3.975 7.555 11.602 1 98.81 85 VAL A N 1
ATOM 575 C CA . VAL A 1 85 ? 5.023 8.562 11.703 1 98.81 85 VAL A CA 1
ATOM 576 C C . VAL A 1 85 ? 6.395 7.891 11.68 1 98.81 85 VAL A C 1
ATOM 578 O O . VAL A 1 85 ? 7.309 8.359 11 1 98.81 85 VAL A O 1
ATOM 581 N N . ALA A 1 86 ? 6.578 6.848 12.367 1 98.81 86 ALA A N 1
ATOM 582 C CA . ALA A 1 86 ? 7.84 6.109 12.367 1 98.81 86 ALA A CA 1
ATOM 583 C C . ALA A 1 86 ? 8.203 5.633 10.961 1 98.81 86 ALA A C 1
ATOM 585 O O . ALA A 1 86 ? 9.367 5.691 10.562 1 98.81 86 ALA A O 1
ATOM 586 N N . ALA A 1 87 ? 7.242 5.145 10.203 1 98.88 87 ALA A N 1
ATOM 587 C CA . ALA A 1 87 ? 7.477 4.695 8.836 1 98.88 87 ALA A CA 1
ATOM 588 C C . ALA A 1 87 ? 7.953 5.848 7.957 1 98.88 87 ALA A C 1
ATOM 590 O O . ALA A 1 87 ? 8.867 5.684 7.145 1 98.88 87 ALA A O 1
ATOM 591 N N . VAL A 1 88 ? 7.277 7.023 8.141 1 98.88 88 VAL A N 1
ATOM 592 C CA . VAL A 1 88 ? 7.703 8.211 7.402 1 98.88 88 VAL A CA 1
ATOM 593 C C . VAL A 1 88 ? 9.164 8.516 7.719 1 98.88 88 VAL A C 1
ATOM 595 O O . VAL A 1 88 ? 9.969 8.734 6.809 1 98.88 88 VAL A O 1
ATOM 598 N N . ARG A 1 89 ? 9.523 8.469 8.961 1 98.69 89 ARG A N 1
ATOM 599 C CA . ARG A 1 89 ? 10.875 8.82 9.398 1 98.69 89 ARG A CA 1
ATOM 600 C C . ARG A 1 89 ? 11.891 7.801 8.914 1 98.69 89 ARG A C 1
ATOM 602 O O . ARG A 1 89 ? 13.031 8.148 8.617 1 98.69 89 ARG A O 1
ATOM 609 N N . ASP A 1 90 ? 11.531 6.578 8.906 1 98.81 90 ASP A N 1
ATOM 610 C CA . ASP A 1 90 ? 12.422 5.547 8.375 1 98.81 90 ASP A CA 1
ATOM 611 C C . ASP A 1 90 ? 12.836 5.867 6.941 1 98.81 90 ASP A C 1
ATOM 613 O O . ASP A 1 90 ? 13.992 5.648 6.562 1 98.81 90 ASP A O 1
ATOM 617 N N . LEU A 1 91 ? 11.859 6.289 6.137 1 98.25 91 LEU A N 1
ATOM 618 C CA . LEU A 1 91 ? 12.102 6.516 4.719 1 98.25 91 LEU A CA 1
ATOM 619 C C . LEU A 1 91 ? 12.75 7.871 4.484 1 98.25 91 LEU A C 1
ATOM 621 O O . LEU A 1 91 ? 13.547 8.031 3.555 1 98.25 91 LEU A O 1
ATOM 625 N N . ALA A 1 92 ? 12.328 8.828 5.418 1 98.44 92 ALA A N 1
ATOM 626 C CA . ALA A 1 92 ? 12.852 10.18 5.309 1 98.44 92 ALA A CA 1
ATOM 627 C C . ALA A 1 92 ? 12.867 10.875 6.668 1 98.44 92 ALA A C 1
ATOM 629 O O . ALA A 1 92 ? 11.898 11.539 7.043 1 98.44 92 ALA A O 1
ATOM 630 N N . PRO A 1 93 ? 13.984 10.875 7.34 1 96.69 93 PRO A N 1
ATOM 631 C CA . PRO A 1 93 ? 14.055 11.469 8.68 1 96.69 93 PRO A CA 1
ATOM 632 C C . PRO A 1 93 ? 13.695 12.953 8.688 1 96.69 93 PRO A C 1
ATOM 634 O O . PRO A 1 93 ? 13.211 13.461 9.695 1 96.69 93 PRO A O 1
ATOM 637 N N . GLY A 1 94 ? 13.781 13.586 7.605 1 96.81 94 GLY A N 1
ATOM 638 C CA . GLY A 1 94 ? 13.57 15.023 7.566 1 96.81 94 GLY A CA 1
ATOM 639 C C . GLY A 1 94 ? 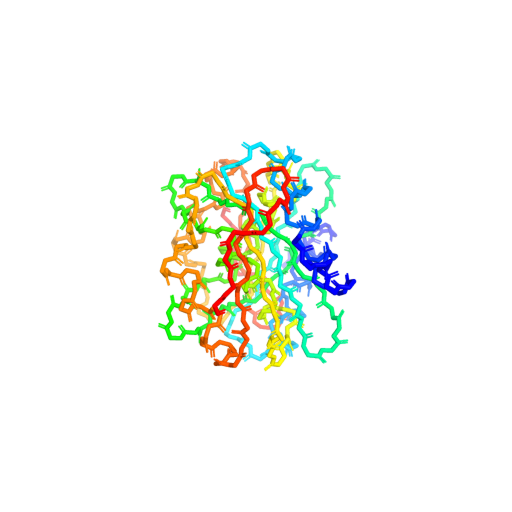12.188 15.406 7.074 1 96.81 94 GLY A C 1
ATOM 640 O O . GLY A 1 94 ? 11.844 16.594 7.051 1 96.81 94 GLY A O 1
ATOM 641 N N . ALA A 1 95 ? 11.43 14.445 6.695 1 98.19 95 ALA A N 1
ATOM 642 C CA . ALA A 1 95 ? 10.086 14.75 6.195 1 98.19 95 ALA A CA 1
ATOM 643 C C . ALA A 1 95 ? 9.18 15.242 7.32 1 98.19 95 ALA A C 1
ATOM 645 O O . ALA A 1 95 ? 9.227 14.719 8.43 1 98.19 95 ALA A O 1
ATOM 646 N N . TYR A 1 96 ? 8.43 16.188 7.043 1 98.06 96 TYR A N 1
ATOM 647 C CA . TYR A 1 96 ? 7.457 16.609 8.047 1 98.06 96 TYR A CA 1
ATOM 648 C C . TYR A 1 96 ? 6.094 15.984 7.789 1 98.06 96 TYR A C 1
ATOM 650 O O . TYR A 1 96 ? 5.82 15.5 6.684 1 98.06 96 TYR A O 1
ATOM 658 N N . VAL A 1 97 ? 5.297 15.992 8.852 1 98.75 97 VAL A N 1
ATOM 659 C CA . VAL A 1 97 ? 3.961 15.406 8.812 1 98.75 97 VAL A CA 1
ATOM 660 C C . VAL A 1 97 ? 2.924 16.453 9.195 1 98.75 97 VAL A C 1
ATOM 662 O O . VAL A 1 97 ? 2.984 17.031 10.289 1 98.75 97 VAL A O 1
ATOM 665 N N . LEU A 1 98 ? 2.016 16.672 8.273 1 98.81 98 LEU A N 1
ATOM 666 C CA . LEU A 1 98 ? 0.855 17.516 8.539 1 98.81 98 LEU A CA 1
ATOM 667 C C . LEU A 1 98 ? -0.326 16.672 9.023 1 98.81 98 LEU A C 1
ATOM 669 O O . LEU A 1 98 ? -0.616 15.617 8.461 1 98.81 98 LEU A O 1
ATOM 673 N N . VAL A 1 99 ? -0.988 17.219 10.062 1 98.75 99 VAL A N 1
ATOM 674 C CA . VAL A 1 99 ? -2.246 16.625 10.508 1 98.75 99 VAL A CA 1
ATOM 675 C C . VAL A 1 99 ? -3.395 17.594 10.242 1 98.75 99 VAL A C 1
ATOM 677 O O . VAL A 1 99 ? -3.336 18.766 10.633 1 98.75 99 VAL A O 1
ATOM 680 N N . ALA A 1 100 ? -4.352 17.125 9.555 1 98.69 100 ALA A N 1
ATOM 681 C CA . ALA A 1 100 ? -5.531 17.938 9.266 1 98.69 100 ALA A CA 1
ATOM 682 C C . ALA A 1 100 ? -6.801 17.25 9.758 1 98.69 100 ALA A C 1
ATOM 684 O O . ALA A 1 100 ? -6.84 16.016 9.883 1 98.69 100 ALA A O 1
ATOM 685 N N . ASP A 1 101 ? -7.824 18.047 10.07 1 97.88 101 ASP A N 1
ATOM 686 C CA . ASP A 1 101 ? -9.133 17.5 10.406 1 97.88 101 ASP A CA 1
ATOM 687 C C . ASP A 1 101 ? -9.945 17.203 9.148 1 97.88 101 ASP A C 1
ATOM 689 O O . ASP A 1 101 ? -9.492 17.453 8.031 1 97.88 101 ASP A O 1
ATOM 693 N N . PRO A 1 102 ? -11.109 16.625 9.25 1 97.38 102 PRO A N 1
ATOM 694 C CA . PRO A 1 102 ? -11.867 16.188 8.078 1 97.38 102 PRO A CA 1
ATOM 695 C C . PRO A 1 102 ? -12.289 17.344 7.176 1 97.38 102 PRO A C 1
ATOM 697 O O . PRO A 1 102 ? -12.641 17.125 6.012 1 97.38 102 PRO A O 1
ATOM 700 N N . SER A 1 103 ? -12.258 18.578 7.645 1 96.31 103 SER A N 1
ATOM 701 C CA . SER A 1 103 ? -12.547 19.734 6.805 1 96.31 103 SER A CA 1
ATOM 702 C C . SER A 1 103 ? -11.328 20.125 5.969 1 96.31 103 SER A C 1
ATOM 704 O O . SER A 1 103 ? -11.445 20.906 5.023 1 96.31 103 SER A O 1
ATOM 706 N N . GLY A 1 104 ? -10.141 19.531 6.297 1 97.31 104 GLY A N 1
ATOM 707 C CA . GLY A 1 104 ? -8.906 19.859 5.613 1 97.31 104 GLY A CA 1
ATOM 708 C C . GLY A 1 104 ? -8.086 20.922 6.34 1 97.31 104 GLY A C 1
ATOM 709 O O . GLY A 1 104 ? -7.027 21.328 5.859 1 97.31 104 GLY A O 1
ATOM 710 N N . THR A 1 105 ? -8.594 21.391 7.48 1 97 105 THR A N 1
ATOM 711 C CA . THR A 1 105 ? -7.855 22.359 8.281 1 97 105 THR A CA 1
ATOM 712 C C . THR A 1 105 ? -6.672 21.688 8.977 1 97 105 THR A C 1
ATOM 714 O O . THR A 1 105 ? -6.855 20.75 9.758 1 97 105 THR A O 1
ATOM 717 N N . VAL A 1 106 ? -5.477 22.203 8.711 1 98 106 VAL A N 1
ATOM 718 C CA . VAL A 1 106 ? -4.273 21.656 9.328 1 98 106 VAL A CA 1
ATOM 719 C C . VAL A 1 106 ? -4.199 22.078 10.789 1 98 106 VAL A C 1
ATOM 721 O O . VAL A 1 106 ? -4.293 23.266 11.109 1 98 106 VAL A O 1
ATOM 724 N N . VAL A 1 107 ? -3.908 21.109 11.641 1 96.69 107 VAL A N 1
ATOM 725 C CA . VAL A 1 107 ? -3.961 21.391 13.07 1 96.69 107 VAL A CA 1
ATOM 726 C C . VAL A 1 107 ? -2.574 21.219 13.68 1 96.69 107 VAL A C 1
ATOM 728 O O . VAL A 1 107 ? -2.322 21.672 14.797 1 96.69 107 VAL A O 1
ATOM 731 N N . SER A 1 108 ? -1.725 20.609 12.977 1 95.88 108 SER A N 1
ATOM 732 C CA . SER A 1 108 ? -0.35 20.484 13.453 1 95.88 108 SER A CA 1
ATOM 733 C C . SER A 1 108 ? 0.6 20.141 12.312 1 95.88 108 SER A C 1
ATOM 735 O O . SER A 1 108 ? 0.167 19.656 11.266 1 95.88 108 SER A O 1
ATOM 737 N N . ARG A 1 109 ? 1.802 20.5 12.438 1 94.75 109 ARG A N 1
ATOM 738 C CA . ARG A 1 109 ? 2.936 20.125 11.594 1 94.75 109 ARG A CA 1
ATOM 739 C C . ARG A 1 109 ? 4.125 19.688 12.445 1 94.75 109 ARG A C 1
ATOM 741 O O . ARG A 1 109 ? 4.559 20.406 13.336 1 94.75 109 ARG A O 1
ATOM 748 N N . SER A 1 110 ? 4.586 18.547 12.141 1 91.25 110 SER A N 1
ATOM 749 C CA . SER A 1 110 ? 5.723 18.062 12.914 1 91.25 110 SER A CA 1
ATOM 750 C C . SER A 1 110 ? 6.742 17.375 12.016 1 91.25 110 SER A C 1
ATOM 752 O O . SER A 1 110 ? 6.398 16.875 10.938 1 91.25 110 SER A O 1
ATOM 754 N N . MET B 1 1 ? 3.811 -27.547 -19.672 1 48.53 1 MET B N 1
ATOM 755 C CA . MET B 1 1 ? 3.127 -26.859 -18.578 1 48.53 1 MET B CA 1
ATOM 756 C C . MET B 1 1 ? 2.045 -25.938 -19.109 1 48.53 1 MET B C 1
ATOM 758 O O . MET B 1 1 ? 2.248 -25.25 -20.109 1 48.53 1 MET B O 1
ATOM 762 N N . SER B 1 2 ? 0.829 -26.172 -18.984 1 61.97 2 SER B N 1
ATOM 763 C CA . SER B 1 2 ? -0.264 -25.406 -19.578 1 61.97 2 SER B CA 1
ATOM 764 C C . SER B 1 2 ? -0.029 -23.906 -19.438 1 61.97 2 SER B C 1
ATOM 766 O O . SER B 1 2 ? 0.565 -23.453 -18.469 1 61.97 2 SER B O 1
ATOM 768 N N . GLU B 1 3 ? -0.161 -23.203 -20.578 1 83.75 3 GLU B N 1
ATOM 769 C CA . GLU B 1 3 ? 0.059 -21.766 -20.703 1 83.75 3 GLU B CA 1
ATOM 770 C C . GLU B 1 3 ? -0.859 -20.984 -19.75 1 83.75 3 GLU B C 1
ATOM 772 O O . GLU B 1 3 ? -2.045 -21.297 -19.641 1 83.75 3 GLU B O 1
ATOM 777 N N . LEU B 1 4 ? -0.296 -20.234 -18.969 1 91.81 4 LEU B N 1
ATOM 778 C CA . LEU B 1 4 ? -1.06 -19.375 -18.078 1 91.81 4 LEU B CA 1
ATOM 779 C C . LEU B 1 4 ? -2.064 -18.531 -18.875 1 91.81 4 LEU B C 1
ATOM 781 O O . LEU B 1 4 ? -1.756 -18.062 -19.969 1 91.81 4 LEU B O 1
ATOM 785 N N . ALA B 1 5 ? -3.289 -18.516 -18.391 1 95.38 5 ALA B N 1
ATOM 786 C CA . ALA B 1 5 ? -4.234 -17.594 -19 1 95.38 5 ALA B CA 1
ATOM 787 C C . ALA B 1 5 ? -3.645 -16.188 -19.109 1 95.38 5 ALA B C 1
ATOM 789 O O . ALA B 1 5 ? -2.898 -15.758 -18.219 1 95.38 5 ALA B O 1
ATOM 790 N N . PRO B 1 6 ? -3.939 -15.492 -20.141 1 96.38 6 PRO B N 1
ATOM 791 C CA . PRO B 1 6 ? -3.34 -14.18 -20.375 1 96.38 6 PRO B CA 1
ATOM 792 C C . PRO B 1 6 ? -3.5 -13.242 -19.172 1 96.38 6 PRO B C 1
ATOM 794 O O . PRO B 1 6 ? -2.572 -12.5 -18.844 1 96.38 6 PRO B O 1
ATOM 797 N N . GLU B 1 7 ? -4.664 -13.211 -18.547 1 96.88 7 GLU B N 1
ATOM 798 C CA . GLU B 1 7 ? -4.898 -12.312 -17.406 1 96.88 7 GLU B CA 1
ATOM 799 C C . GLU B 1 7 ? -4.02 -12.688 -16.219 1 96.88 7 GLU B C 1
ATOM 801 O O . GLU B 1 7 ? -3.605 -11.82 -15.453 1 96.88 7 GLU B O 1
ATOM 806 N N . ASP B 1 8 ? -3.711 -13.938 -16.094 1 97.62 8 ASP B N 1
ATOM 807 C CA . ASP B 1 8 ? -2.809 -14.398 -15.039 1 97.62 8 ASP B CA 1
ATOM 808 C C . ASP B 1 8 ? -1.36 -14.047 -15.367 1 97.62 8 ASP B C 1
ATOM 810 O O . ASP B 1 8 ? -0.606 -13.617 -14.492 1 97.62 8 ASP B O 1
ATOM 814 N N . ALA B 1 9 ? -1.057 -14.234 -16.625 1 97.81 9 ALA B N 1
ATOM 815 C CA . ALA B 1 9 ? 0.289 -13.867 -17.062 1 97.81 9 ALA B CA 1
ATOM 816 C C . ALA B 1 9 ? 0.57 -12.391 -16.797 1 97.81 9 ALA B C 1
ATOM 818 O O . ALA B 1 9 ? 1.696 -12.023 -16.453 1 97.81 9 ALA B O 1
ATOM 819 N N . LYS B 1 10 ? -0.398 -11.602 -16.938 1 97.94 10 LYS B N 1
ATOM 820 C CA . LYS B 1 10 ? -0.247 -10.164 -16.719 1 97.94 10 LYS B CA 1
ATOM 821 C C . LYS B 1 10 ? 0.151 -9.859 -15.281 1 97.94 10 LYS B C 1
ATOM 823 O O . LYS B 1 10 ? 1.095 -9.102 -15.039 1 97.94 10 LYS B O 1
ATOM 828 N N . ILE B 1 11 ? -0.552 -10.453 -14.32 1 98.69 11 ILE B N 1
ATOM 829 C CA . ILE B 1 11 ? -0.243 -10.109 -12.938 1 98.69 11 ILE B CA 1
ATOM 830 C C . ILE B 1 11 ? 1.078 -10.75 -12.531 1 98.69 11 ILE B C 1
ATOM 832 O O . ILE B 1 11 ? 1.823 -10.195 -11.719 1 98.69 11 ILE B O 1
ATOM 836 N N . VAL B 1 12 ? 1.398 -11.922 -13.078 1 98.75 12 VAL B N 1
ATOM 837 C CA . VAL B 1 12 ? 2.709 -12.5 -12.797 1 98.75 12 VAL B CA 1
ATOM 838 C C . VAL B 1 12 ? 3.803 -11.594 -13.359 1 98.75 12 VAL B C 1
ATOM 840 O O . VAL B 1 12 ? 4.809 -11.344 -12.688 1 98.75 12 VAL B O 1
ATOM 843 N N . THR B 1 13 ? 3.604 -11.109 -14.547 1 98.75 13 THR B N 1
ATOM 844 C CA . THR B 1 13 ? 4.566 -10.219 -15.172 1 98.75 13 THR B CA 1
ATOM 845 C C . THR B 1 13 ? 4.738 -8.945 -14.352 1 98.75 13 THR B C 1
ATOM 847 O O . THR B 1 13 ? 5.863 -8.5 -14.117 1 98.75 13 THR B O 1
ATOM 850 N N . LEU B 1 14 ? 3.648 -8.359 -13.922 1 98.75 14 LEU B N 1
ATOM 851 C CA . LEU B 1 14 ? 3.697 -7.129 -13.141 1 98.75 14 LEU B CA 1
ATOM 852 C C . LEU B 1 14 ? 4.402 -7.359 -11.805 1 98.75 14 LEU B C 1
ATOM 854 O O . LEU B 1 14 ? 5.227 -6.543 -11.383 1 98.75 14 LEU B O 1
ATOM 858 N N . ALA B 1 15 ? 4.078 -8.469 -11.195 1 98.88 15 ALA B N 1
ATOM 859 C CA . ALA B 1 15 ? 4.742 -8.828 -9.945 1 98.88 15 ALA B CA 1
ATOM 860 C C . ALA B 1 15 ? 6.246 -8.977 -10.141 1 98.88 15 ALA B C 1
ATOM 862 O O . ALA B 1 15 ? 7.035 -8.438 -9.359 1 98.88 15 ALA B O 1
ATOM 863 N N . ARG B 1 16 ? 6.586 -9.688 -11.195 1 98.75 16 ARG B N 1
ATOM 864 C CA . ARG B 1 16 ? 7.992 -9.938 -11.5 1 98.75 16 ARG B CA 1
ATOM 865 C C . ARG B 1 16 ? 8.727 -8.625 -11.773 1 98.75 16 ARG B C 1
ATOM 867 O O . ARG B 1 16 ? 9.836 -8.422 -11.273 1 98.75 16 ARG B O 1
ATOM 874 N N . SER B 1 17 ? 8.141 -7.824 -12.555 1 98.62 17 SER B N 1
ATOM 875 C CA . SER B 1 17 ? 8.758 -6.555 -12.914 1 98.62 17 SER B CA 1
ATOM 876 C C . SER B 1 17 ? 8.938 -5.652 -11.695 1 98.62 17 SER B C 1
ATOM 878 O O . SER B 1 17 ? 9.961 -4.984 -11.555 1 98.62 17 SER B O 1
ATOM 880 N N . THR B 1 18 ? 7.961 -5.578 -10.844 1 98.62 18 THR B N 1
ATOM 881 C CA . THR B 1 18 ? 8.023 -4.766 -9.633 1 98.62 18 THR B CA 1
ATOM 882 C C . THR B 1 18 ? 9.133 -5.258 -8.711 1 98.62 18 THR B C 1
ATOM 884 O O . THR B 1 18 ? 9.906 -4.457 -8.18 1 98.62 18 THR B O 1
ATOM 887 N N . ARG B 1 19 ? 9.25 -6.527 -8.547 1 98.56 19 ARG B N 1
ATOM 888 C CA . ARG B 1 19 ? 10.32 -7.129 -7.75 1 98.56 19 ARG B CA 1
ATOM 889 C C . ARG B 1 19 ? 11.688 -6.73 -8.281 1 98.56 19 ARG B C 1
ATOM 891 O O . ARG B 1 19 ? 12.562 -6.312 -7.512 1 98.56 19 ARG B O 1
ATOM 898 N N . ALA B 1 20 ? 11.852 -6.961 -9.555 1 98.12 20 ALA B N 1
ATOM 899 C CA . ALA B 1 20 ? 13.141 -6.707 -10.195 1 98.12 20 ALA B CA 1
ATOM 900 C C . ALA B 1 20 ? 13.508 -5.227 -10.125 1 98.12 20 ALA B C 1
ATOM 902 O O . ALA B 1 20 ? 14.641 -4.875 -9.797 1 98.12 20 ALA B O 1
ATOM 903 N N . ARG B 1 21 ? 12.625 -4.422 -10.398 1 97.56 21 ARG B N 1
ATOM 904 C CA . ARG B 1 21 ? 12.844 -2.98 -10.43 1 97.56 21 ARG B CA 1
ATOM 905 C C . ARG B 1 21 ? 13.328 -2.469 -9.078 1 97.56 21 ARG B C 1
ATOM 907 O O . ARG B 1 21 ? 14.203 -1.605 -9.008 1 97.56 21 ARG B O 1
ATOM 914 N N . ASN B 1 22 ? 12.727 -2.982 -8.008 1 97.69 22 ASN B N 1
ATOM 915 C CA . ASN B 1 22 ? 13.023 -2.477 -6.672 1 97.69 22 ASN B CA 1
ATOM 916 C C . ASN B 1 22 ? 14.086 -3.32 -5.977 1 97.69 22 ASN B C 1
ATOM 918 O O . ASN B 1 22 ? 14.531 -2.986 -4.875 1 97.69 22 ASN B O 1
ATOM 922 N N . GLY B 1 23 ? 14.508 -4.406 -6.562 1 97.75 23 GLY B N 1
ATOM 923 C CA . GLY B 1 23 ? 15.523 -5.266 -5.977 1 97.75 23 GLY B CA 1
ATOM 924 C C . GLY B 1 23 ? 15.102 -5.875 -4.652 1 97.75 23 GLY B C 1
ATOM 925 O O . GLY B 1 23 ? 15.883 -5.902 -3.699 1 97.75 23 GLY B O 1
ATOM 926 N N . THR B 1 24 ? 13.875 -6.301 -4.602 1 98.06 24 THR B N 1
ATOM 927 C CA . THR B 1 24 ? 13.344 -6.82 -3.352 1 98.06 24 THR B CA 1
ATOM 928 C C . THR B 1 24 ? 13.164 -8.336 -3.43 1 98.06 24 THR B C 1
ATOM 930 O O . THR B 1 24 ? 13.18 -8.914 -4.52 1 98.06 24 THR B O 1
ATOM 933 N N . PRO B 1 25 ? 13.016 -9.031 -2.336 1 97.81 25 PRO B N 1
ATOM 934 C CA . PRO B 1 25 ? 12.844 -10.484 -2.336 1 97.81 25 PRO B CA 1
ATOM 935 C C . PRO B 1 25 ? 11.531 -10.922 -2.988 1 97.81 25 PRO B C 1
ATOM 937 O O . PRO B 1 25 ? 11.453 -12.016 -3.545 1 97.81 25 PRO B O 1
ATOM 940 N N . GLU B 1 26 ? 10.547 -10.039 -2.842 1 98.75 26 GLU B N 1
ATOM 941 C CA . GLU B 1 26 ? 9.234 -10.391 -3.381 1 98.75 26 GLU B CA 1
ATOM 942 C C . GLU B 1 26 ? 8.641 -9.234 -4.184 1 98.75 26 GLU B C 1
ATOM 944 O O . GLU B 1 26 ? 8.898 -8.07 -3.879 1 98.75 26 GLU B O 1
ATOM 949 N N . GLY B 1 27 ? 7.918 -9.578 -5.215 1 98.88 27 GLY B N 1
ATOM 950 C CA . GLY B 1 27 ? 6.91 -8.758 -5.859 1 98.88 27 GLY B CA 1
ATOM 951 C C . GLY B 1 27 ? 5.555 -9.43 -5.949 1 98.88 27 GLY B C 1
ATOM 952 O O . GLY B 1 27 ? 5.469 -10.656 -5.977 1 98.88 27 GLY B O 1
ATOM 953 N N . ALA B 1 28 ? 4.508 -8.586 -5.98 1 98.94 28 ALA B N 1
ATOM 954 C CA . ALA B 1 28 ? 3.158 -9.141 -6.066 1 98.94 28 ALA B CA 1
ATOM 955 C C . ALA B 1 28 ? 2.25 -8.242 -6.902 1 98.94 28 ALA B C 1
ATOM 957 O O . ALA B 1 28 ? 2.555 -7.062 -7.109 1 98.94 28 ALA B O 1
ATOM 958 N N . ALA B 1 29 ? 1.209 -8.82 -7.316 1 98.94 29 ALA B N 1
ATOM 959 C CA . ALA B 1 29 ? 0.137 -8.086 -7.988 1 98.94 29 ALA B CA 1
ATOM 960 C C . ALA B 1 29 ? -1.216 -8.75 -7.746 1 98.94 29 ALA B C 1
ATOM 962 O O . ALA 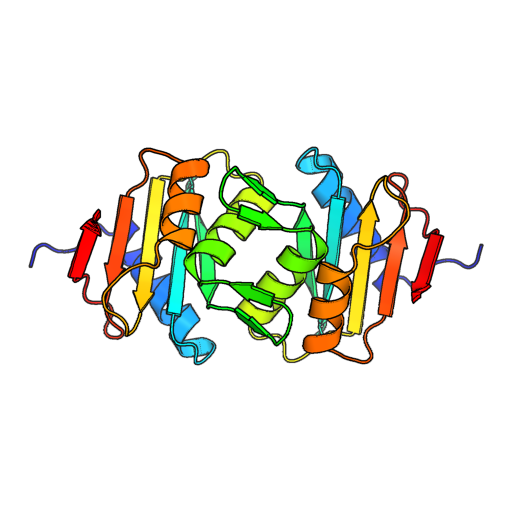B 1 29 ? -1.311 -9.977 -7.691 1 98.94 29 ALA B O 1
ATOM 963 N N . VAL B 1 30 ? -2.209 -7.934 -7.648 1 98.94 30 VAL B N 1
ATOM 964 C CA . VAL B 1 30 ? -3.574 -8.43 -7.504 1 98.94 30 VAL B CA 1
ATOM 965 C C . VAL B 1 30 ? -4.461 -7.828 -8.594 1 98.94 30 VAL B C 1
ATOM 967 O O . VAL B 1 30 ? -4.227 -6.703 -9.039 1 98.94 30 VAL B O 1
ATOM 970 N N . ARG B 1 31 ? -5.367 -8.594 -9.023 1 98.88 31 ARG B N 1
ATOM 971 C CA . ARG B 1 31 ? -6.422 -8.164 -9.938 1 98.88 31 ARG B CA 1
ATOM 972 C C . ARG B 1 31 ? -7.766 -8.086 -9.219 1 98.88 31 ARG B C 1
ATOM 974 O O . ARG B 1 31 ? -8.203 -9.07 -8.609 1 98.88 31 ARG B O 1
ATOM 981 N N . ASP B 1 32 ? -8.352 -6.902 -9.328 1 98.56 32 ASP B N 1
ATOM 982 C CA . ASP B 1 32 ? -9.633 -6.777 -8.648 1 98.56 32 ASP B CA 1
ATOM 983 C C . ASP B 1 32 ? -10.789 -7.137 -9.586 1 98.56 32 ASP B C 1
ATOM 985 O O . ASP B 1 32 ? -10.562 -7.469 -10.75 1 98.56 32 ASP B O 1
ATOM 989 N N . THR B 1 33 ? -12.07 -7.125 -9.125 1 97.69 33 THR B N 1
ATOM 990 C CA . THR B 1 33 ? -13.242 -7.59 -9.852 1 97.69 33 THR B CA 1
ATOM 991 C C . THR B 1 33 ? -13.648 -6.574 -10.914 1 97.69 33 THR B C 1
ATOM 993 O O . THR B 1 33 ? -14.461 -6.879 -11.789 1 97.69 33 THR B O 1
ATOM 996 N N . ASP B 1 34 ? -13.047 -5.352 -10.945 1 96.06 34 ASP B N 1
ATOM 997 C CA . ASP B 1 34 ? -13.328 -4.328 -11.945 1 96.06 34 ASP B CA 1
ATOM 998 C C . ASP B 1 34 ? -12.289 -4.352 -13.062 1 96.06 34 ASP B C 1
ATOM 1000 O O . ASP B 1 34 ? -12.359 -3.562 -14.008 1 96.06 34 ASP B O 1
ATOM 1004 N N . GLY B 1 35 ? -11.281 -5.211 -12.859 1 94.62 35 GLY B N 1
ATOM 1005 C CA . GLY B 1 35 ? -10.273 -5.367 -13.898 1 94.62 35 GLY B CA 1
ATOM 1006 C C . GLY B 1 35 ? -9.023 -4.543 -13.648 1 94.62 35 GLY B C 1
ATOM 1007 O O . GLY B 1 35 ? -8.078 -4.59 -14.43 1 94.62 35 GLY B O 1
ATOM 1008 N N . ARG B 1 36 ? -8.992 -3.816 -12.539 1 98.06 36 ARG B N 1
ATOM 1009 C CA . ARG B 1 36 ? -7.793 -3.061 -12.188 1 98.06 36 ARG B CA 1
ATOM 1010 C C . ARG B 1 36 ? -6.75 -3.963 -11.539 1 98.06 36 ARG B C 1
ATOM 1012 O O . ARG B 1 36 ? -7.082 -5.012 -10.984 1 98.06 36 ARG B O 1
ATOM 1019 N N . THR B 1 37 ? -5.488 -3.564 -11.688 1 98.69 37 THR B N 1
ATOM 1020 C CA . THR B 1 37 ? -4.383 -4.297 -11.086 1 98.69 37 THR B CA 1
ATOM 1021 C C . THR B 1 37 ? -3.557 -3.389 -10.18 1 98.69 37 THR B C 1
ATOM 1023 O O . THR B 1 37 ? -3.41 -2.197 -10.461 1 98.69 37 THR B O 1
ATOM 1026 N N . TYR B 1 38 ? -3.08 -3.949 -9.125 1 98.75 38 TYR B 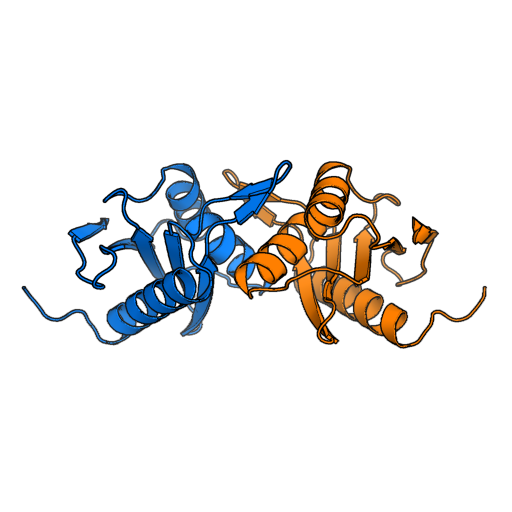N 1
ATOM 1027 C CA . TYR B 1 38 ? -2.201 -3.299 -8.164 1 98.75 38 TYR B CA 1
ATOM 1028 C C . TYR B 1 38 ? -0.934 -4.117 -7.941 1 98.75 38 TYR B C 1
ATOM 1030 O O . TYR B 1 38 ? -1.001 -5.285 -7.551 1 98.75 38 TYR B O 1
ATOM 1038 N N . ALA B 1 39 ? 0.182 -3.562 -8.234 1 98.88 39 ALA B N 1
ATOM 1039 C CA . ALA B 1 39 ? 1.459 -4.254 -8.086 1 98.88 39 ALA B CA 1
ATOM 1040 C C . ALA B 1 39 ? 2.311 -3.605 -7 1 98.88 39 ALA B C 1
ATOM 1042 O O . ALA B 1 39 ? 2.299 -2.383 -6.84 1 98.88 39 ALA B O 1
ATOM 1043 N N . ALA B 1 40 ? 3.008 -4.461 -6.301 1 98.88 40 ALA B N 1
ATOM 1044 C CA . ALA B 1 40 ? 3.807 -3.959 -5.188 1 98.88 40 ALA B CA 1
ATOM 1045 C C . ALA B 1 40 ? 5.012 -4.859 -4.926 1 98.88 40 ALA B C 1
ATOM 1047 O O . ALA B 1 40 ? 5.031 -6.02 -5.34 1 98.88 40 ALA B O 1
ATOM 1048 N N . SER B 1 41 ? 6 -4.324 -4.316 1 98.75 41 SER B N 1
ATOM 1049 C CA . SER B 1 41 ? 7.109 -5.09 -3.756 1 98.75 41 SER B CA 1
ATOM 1050 C C . SER B 1 41 ? 7.055 -5.109 -2.232 1 98.75 41 SER B C 1
ATOM 1052 O O . SER B 1 41 ? 6.289 -4.359 -1.624 1 98.75 41 SER B O 1
ATOM 1054 N N . SER B 1 42 ? 7.832 -5.992 -1.646 1 98.75 42 SER B N 1
ATOM 1055 C CA . SER B 1 42 ? 7.891 -6.051 -0.188 1 98.75 42 SER B CA 1
ATOM 1056 C C . SER B 1 42 ? 8.516 -4.785 0.391 1 98.75 42 SER B C 1
ATOM 1058 O O . SER B 1 42 ? 9.273 -4.094 -0.291 1 98.75 42 SER B O 1
ATOM 1060 N N . VAL B 1 43 ? 8.141 -4.43 1.584 1 98.81 43 VAL B N 1
ATOM 1061 C CA . VAL B 1 43 ? 8.625 -3.273 2.328 1 98.81 43 VAL B CA 1
ATOM 1062 C C . VAL B 1 43 ? 9.398 -3.74 3.561 1 98.81 43 VAL B C 1
ATOM 1064 O O . VAL B 1 43 ? 8.875 -4.504 4.375 1 98.81 43 VAL B O 1
ATOM 1067 N N . ALA B 1 44 ? 10.648 -3.324 3.646 1 98.56 44 ALA B N 1
ATOM 1068 C CA . ALA B 1 44 ? 11.5 -3.672 4.781 1 98.56 44 ALA B CA 1
ATOM 1069 C C . ALA B 1 44 ? 12.094 -2.42 5.422 1 98.56 44 ALA B C 1
ATOM 1071 O O . ALA B 1 44 ? 13.305 -2.186 5.332 1 98.56 44 ALA B O 1
ATOM 1072 N N . LEU B 1 45 ? 11.297 -1.669 6.062 1 98.56 45 LEU B N 1
ATOM 1073 C CA . LEU B 1 45 ? 11.742 -0.554 6.895 1 98.56 45 LEU B CA 1
ATOM 1074 C C . LEU B 1 45 ? 11.812 -0.963 8.359 1 98.56 45 LEU B C 1
ATOM 1076 O O . LEU B 1 45 ? 11.109 -1.883 8.789 1 98.56 45 LEU B O 1
ATOM 1080 N N . PRO B 1 46 ? 12.609 -0.251 9.109 1 98.69 46 PRO B N 1
ATOM 1081 C CA . PRO B 1 46 ? 12.742 -0.609 10.523 1 98.69 46 PRO B CA 1
ATOM 1082 C C . PRO B 1 46 ? 11.398 -0.655 11.25 1 98.69 46 PRO B C 1
ATOM 1084 O O . PRO B 1 46 ? 11.172 -1.543 12.07 1 98.69 46 PRO B O 1
ATOM 1087 N N . SER B 1 47 ? 10.422 0.147 10.961 1 98.75 47 SER B N 1
ATOM 1088 C CA . SER B 1 47 ? 9.164 0.231 11.695 1 98.75 47 SER B CA 1
ATOM 1089 C C . SER B 1 47 ? 8 -0.3 10.859 1 98.75 47 SER B C 1
ATOM 1091 O O . SER B 1 47 ? 6.848 -0.242 11.289 1 98.75 47 SER B O 1
ATOM 1093 N N . LEU B 1 48 ? 8.305 -0.743 9.672 1 98.81 48 LEU B N 1
ATOM 1094 C CA . LEU B 1 48 ? 7.25 -1.203 8.781 1 98.81 48 LEU B CA 1
ATOM 1095 C C . LEU B 1 48 ? 7.738 -2.348 7.898 1 98.81 48 LEU B C 1
ATOM 1097 O O . LEU B 1 48 ? 8.469 -2.123 6.93 1 98.81 48 LEU B O 1
ATOM 1101 N N . GLY B 1 49 ? 7.355 -3.514 8.242 1 98.81 49 GLY B N 1
ATOM 1102 C CA . GLY B 1 49 ? 7.605 -4.703 7.449 1 98.81 49 GLY B CA 1
ATOM 1103 C C . GLY B 1 49 ? 6.344 -5.305 6.859 1 98.81 49 GLY B C 1
ATOM 1104 O O . GLY B 1 49 ? 5.422 -5.668 7.59 1 98.81 49 GLY B O 1
ATOM 1105 N N . LEU B 1 50 ? 6.25 -5.34 5.578 1 98.81 50 LEU B N 1
ATOM 1106 C CA . LEU B 1 50 ? 5.102 -5.902 4.879 1 98.81 50 LEU B CA 1
ATOM 1107 C C . LEU B 1 50 ? 5.543 -6.785 3.719 1 98.81 50 LEU B C 1
ATOM 1109 O O . LEU B 1 50 ? 6.484 -6.445 2.998 1 98.81 50 LEU B O 1
ATOM 1113 N N . SER B 1 51 ? 4.848 -7.871 3.551 1 98.81 51 SER B N 1
ATOM 1114 C CA . SER B 1 51 ? 5.051 -8.641 2.33 1 98.81 51 SER B CA 1
ATOM 1115 C C . SER B 1 51 ? 4.496 -7.91 1.114 1 98.81 51 SER B C 1
ATOM 1117 O O . SER B 1 51 ? 3.67 -7.008 1.251 1 98.81 51 SER B O 1
ATOM 1119 N N . ALA B 1 52 ? 4.965 -8.359 -0.059 1 98.88 52 ALA B N 1
ATOM 1120 C CA . ALA B 1 52 ? 4.473 -7.766 -1.299 1 98.88 52 ALA B CA 1
ATOM 1121 C C . ALA B 1 52 ? 2.965 -7.953 -1.438 1 98.88 52 ALA B C 1
ATOM 1123 O O . ALA B 1 52 ? 2.26 -7.047 -1.888 1 98.88 52 ALA B O 1
ATOM 1124 N N . LEU B 1 53 ? 2.441 -9.102 -1.099 1 98.88 53 LEU B N 1
ATOM 1125 C CA . LEU B 1 53 ? 1.011 -9.375 -1.178 1 98.88 53 LEU B CA 1
ATOM 1126 C C . LEU B 1 53 ? 0.227 -8.445 -0.261 1 98.88 53 LEU B C 1
ATOM 1128 O O . LEU B 1 53 ? -0.822 -7.922 -0.648 1 98.88 53 LEU B O 1
ATOM 1132 N N . GLN B 1 54 ? 0.721 -8.266 0.958 1 98.94 54 GLN B N 1
ATOM 1133 C CA . GLN B 1 54 ? 0.052 -7.348 1.876 1 98.94 54 GLN B CA 1
ATOM 1134 C C . GLN B 1 54 ? -0.025 -5.941 1.289 1 98.94 54 GLN B C 1
ATOM 1136 O O . GLN B 1 54 ? -1.063 -5.281 1.377 1 98.94 54 GLN B O 1
ATOM 1141 N N . VAL B 1 55 ? 1.065 -5.469 0.697 1 98.94 55 VAL B N 1
ATOM 1142 C CA . VAL B 1 55 ? 1.081 -4.125 0.128 1 98.94 55 VAL B CA 1
ATOM 1143 C C . VAL B 1 55 ? 0.094 -4.043 -1.035 1 98.94 55 VAL B C 1
ATOM 1145 O O . VAL B 1 55 ? -0.677 -3.088 -1.139 1 98.94 55 VAL B O 1
ATOM 1148 N N . ALA B 1 56 ? 0.107 -4.996 -1.907 1 98.94 56 ALA B N 1
ATOM 1149 C CA . ALA B 1 56 ? -0.799 -5.008 -3.053 1 98.94 56 ALA B CA 1
ATOM 1150 C C . ALA B 1 56 ? -2.256 -4.98 -2.6 1 98.94 56 ALA B C 1
ATOM 1152 O O . ALA B 1 56 ? -3.078 -4.266 -3.176 1 98.94 56 ALA B O 1
ATOM 1153 N N . VAL B 1 57 ? -2.602 -5.742 -1.606 1 98.94 57 VAL B N 1
ATOM 1154 C CA . VAL B 1 57 ? -3.957 -5.77 -1.068 1 98.94 57 VAL B CA 1
ATOM 1155 C C . VAL B 1 57 ? -4.301 -4.414 -0.458 1 98.94 57 VAL B C 1
ATOM 1157 O O . VAL B 1 57 ? -5.395 -3.889 -0.668 1 98.94 57 VAL B O 1
ATOM 1160 N N . ALA B 1 58 ? -3.367 -3.838 0.279 1 98.94 58 ALA B N 1
ATOM 1161 C CA . ALA B 1 58 ? -3.596 -2.525 0.877 1 98.94 58 ALA B CA 1
ATOM 1162 C C . ALA B 1 58 ? -3.881 -1.476 -0.194 1 98.94 58 ALA B C 1
ATOM 1164 O O . ALA B 1 58 ? -4.758 -0.628 -0.023 1 98.94 58 ALA B O 1
ATOM 1165 N N . MET B 1 59 ? -3.139 -1.562 -1.279 1 98.88 59 MET B N 1
ATOM 1166 C CA . MET B 1 59 ? -3.365 -0.651 -2.398 1 98.88 59 MET B CA 1
ATOM 1167 C C . MET B 1 59 ? -4.762 -0.84 -2.979 1 98.88 59 MET B C 1
ATOM 1169 O O . MET B 1 59 ? -5.457 0.137 -3.264 1 98.88 59 MET B O 1
ATOM 1173 N N . ALA B 1 60 ? -5.16 -2.02 -3.137 1 98.88 60 ALA B N 1
ATOM 1174 C CA . ALA B 1 60 ? -6.492 -2.316 -3.656 1 98.88 60 ALA B CA 1
ATOM 1175 C C . ALA B 1 60 ? -7.578 -1.775 -2.729 1 98.88 60 ALA B C 1
ATOM 1177 O O . ALA B 1 60 ? -8.508 -1.099 -3.178 1 98.88 60 ALA B O 1
ATOM 1178 N N . VAL B 1 61 ? -7.453 -2.041 -1.451 1 98.69 61 VAL B N 1
ATOM 1179 C CA . VAL B 1 61 ? -8.414 -1.563 -0.466 1 98.69 61 VAL B CA 1
ATOM 1180 C C . VAL B 1 61 ? -8.484 -0.039 -0.508 1 98.69 61 VAL B C 1
ATOM 1182 O O . VAL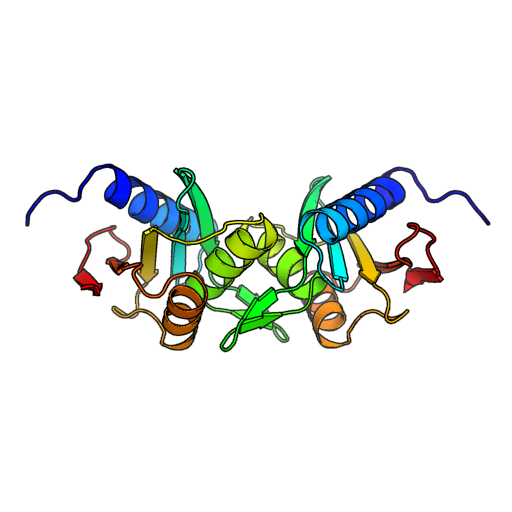 B 1 61 ? -9.578 0.537 -0.573 1 98.69 61 VAL B O 1
ATOM 1185 N N . SER B 1 62 ? -7.316 0.562 -0.528 1 98.31 62 SER B N 1
ATOM 1186 C CA . SER B 1 62 ? -7.238 2.018 -0.539 1 98.31 62 SER B CA 1
ATOM 1187 C C . SER B 1 62 ? -7.824 2.596 -1.821 1 98.31 62 SER B C 1
ATOM 1189 O O . SER B 1 62 ? -8.242 3.756 -1.854 1 98.31 62 SER B O 1
ATOM 1191 N N . SER B 1 63 ? -7.875 1.835 -2.869 1 97.94 63 SER B N 1
ATOM 1192 C CA . SER B 1 63 ? -8.406 2.268 -4.156 1 97.94 63 SER B CA 1
ATOM 1193 C C . SER B 1 63 ? -9.898 1.952 -4.27 1 97.94 63 SER B C 1
ATOM 1195 O O . SER B 1 63 ? -10.516 2.219 -5.305 1 97.94 63 SER B O 1
ATOM 1197 N N . GLY B 1 64 ? -10.461 1.347 -3.219 1 97.44 64 GLY B N 1
ATOM 1198 C CA . GLY B 1 64 ? -11.898 1.099 -3.184 1 97.44 64 GLY B CA 1
ATOM 1199 C C . GLY B 1 64 ? -12.297 -0.177 -3.9 1 97.44 64 GLY B C 1
ATOM 1200 O O . GLY B 1 64 ? -13.438 -0.306 -4.359 1 97.44 64 GLY B O 1
ATOM 1201 N N . ALA B 1 65 ? -11.352 -1.111 -4.105 1 97.75 65 ALA B N 1
ATOM 1202 C CA . ALA B 1 65 ? -11.664 -2.381 -4.754 1 97.75 65 ALA B CA 1
ATOM 1203 C C . ALA B 1 65 ? -12.68 -3.176 -3.938 1 97.75 65 ALA B C 1
ATOM 1205 O O . ALA B 1 65 ? -12.469 -3.42 -2.746 1 97.75 65 ALA B O 1
ATOM 1206 N N . PRO B 1 66 ? -13.742 -3.564 -4.516 1 95.69 66 PRO B N 1
ATOM 1207 C CA . PRO B 1 66 ? -14.766 -4.309 -3.773 1 95.69 66 PRO B CA 1
ATOM 1208 C C . PRO B 1 66 ? -14.375 -5.758 -3.51 1 95.69 66 PRO B C 1
ATOM 1210 O O . PRO B 1 66 ? -14.984 -6.43 -2.678 1 95.69 66 PRO B O 1
ATOM 1213 N N . GLY B 1 67 ? -13.398 -6.277 -4.219 1 98.06 67 GLY B N 1
ATOM 1214 C CA . GLY B 1 67 ? -12.914 -7.648 -4.148 1 98.06 67 GLY B CA 1
ATOM 1215 C C . GLY B 1 67 ? -11.758 -7.922 -5.09 1 98.06 67 GLY B C 1
ATOM 1216 O O . GLY B 1 67 ? -11.289 -7.02 -5.785 1 98.06 67 GLY B O 1
ATOM 1217 N N . LEU B 1 68 ? -11.297 -9.109 -4.984 1 98.81 68 LEU B N 1
ATOM 1218 C CA . LEU B 1 68 ? -10.211 -9.578 -5.832 1 98.81 68 LEU B CA 1
ATOM 1219 C C . LEU B 1 68 ? -10.609 -10.844 -6.582 1 98.81 68 LEU B C 1
ATOM 1221 O O . LEU B 1 68 ? -11.375 -11.664 -6.062 1 98.81 68 LEU B O 1
ATOM 1225 N N . GLU B 1 69 ? -10.078 -10.922 -7.738 1 98.62 69 GLU B N 1
ATOM 1226 C CA . GLU B 1 69 ? -10.234 -12.172 -8.477 1 98.62 69 GLU B CA 1
ATOM 1227 C C . GLU B 1 69 ? -9.016 -13.07 -8.312 1 98.62 69 GLU B C 1
ATOM 1229 O O . GLU B 1 69 ? -9.156 -14.289 -8.164 1 98.62 69 GLU B O 1
ATOM 1234 N N . ALA B 1 70 ? -7.855 -12.5 -8.344 1 98.75 70 ALA B N 1
ATOM 1235 C CA . ALA B 1 70 ? -6.613 -13.266 -8.344 1 98.75 70 ALA B CA 1
ATOM 1236 C C . ALA B 1 70 ? -5.457 -12.445 -7.785 1 98.75 70 ALA B C 1
ATOM 1238 O O . ALA B 1 70 ? -5.488 -11.211 -7.816 1 98.75 70 ALA B O 1
ATOM 1239 N N . ALA B 1 71 ? -4.516 -13.156 -7.301 1 98.88 71 ALA B N 1
ATOM 1240 C CA . ALA B 1 71 ? -3.248 -12.594 -6.84 1 98.88 71 ALA B CA 1
ATOM 1241 C C . ALA B 1 71 ? -2.064 -13.406 -7.359 1 98.88 71 ALA B C 1
ATOM 1243 O O . ALA B 1 71 ? -2.197 -14.602 -7.637 1 98.88 71 ALA B O 1
ATOM 1244 N N . ALA B 1 72 ? -0.963 -12.727 -7.5 1 98.94 72 ALA B N 1
ATOM 1245 C CA . ALA B 1 72 ? 0.296 -13.391 -7.828 1 98.94 72 ALA B CA 1
ATOM 1246 C C . ALA B 1 72 ? 1.438 -12.852 -6.973 1 98.94 72 ALA B C 1
ATOM 1248 O O . ALA B 1 72 ? 1.518 -11.641 -6.727 1 98.94 72 ALA B O 1
ATOM 1249 N N . VAL B 1 73 ? 2.266 -13.742 -6.543 1 98.94 73 VAL B N 1
ATOM 1250 C CA . VAL B 1 73 ? 3.504 -13.352 -5.875 1 98.94 73 VAL B CA 1
ATOM 1251 C C . VAL B 1 73 ? 4.691 -14.031 -6.547 1 98.94 73 VAL B C 1
ATOM 1253 O O . VAL B 1 73 ? 4.617 -15.211 -6.906 1 98.94 73 VAL B O 1
ATOM 1256 N N . VAL B 1 74 ? 5.625 -13.258 -6.855 1 98.81 74 VAL B N 1
ATOM 1257 C CA . VAL B 1 74 ? 6.93 -13.742 -7.297 1 98.81 74 VAL B CA 1
ATOM 1258 C C . VAL B 1 74 ? 7.93 -13.656 -6.148 1 98.81 74 VAL B C 1
ATOM 1260 O O . VAL B 1 74 ? 8.148 -12.578 -5.586 1 98.81 74 VAL B O 1
ATOM 1263 N N . THR B 1 75 ? 8.547 -14.758 -5.82 1 98.56 75 THR B N 1
ATOM 1264 C CA . THR B 1 75 ? 9.375 -14.812 -4.621 1 98.56 75 THR B CA 1
ATOM 1265 C C . THR B 1 75 ? 10.453 -15.883 -4.754 1 98.56 75 THR B C 1
ATOM 1267 O O . THR B 1 75 ? 10.289 -16.844 -5.523 1 98.56 75 THR B O 1
ATOM 1270 N N . THR B 1 76 ? 11.492 -15.703 -3.994 1 95.69 76 THR B N 1
ATOM 1271 C CA . THR B 1 76 ? 12.555 -16.703 -3.953 1 95.69 76 THR B CA 1
ATOM 1272 C C . THR B 1 76 ? 12.219 -17.797 -2.955 1 95.69 76 THR B C 1
ATOM 1274 O O . THR B 1 76 ? 12.852 -18.859 -2.963 1 95.69 76 THR B O 1
ATOM 1277 N N . SER B 1 77 ? 11.266 -17.609 -2.111 1 95.12 77 SER B N 1
ATOM 1278 C CA . SER B 1 77 ? 10.969 -18.531 -1.02 1 95.12 77 SER B CA 1
ATOM 1279 C C . SER B 1 77 ? 10.164 -19.734 -1.514 1 95.12 77 SER B C 1
ATOM 1281 O O . SER B 1 77 ? 10.086 -20.766 -0.83 1 95.12 77 SER B O 1
ATOM 1283 N N . GLY B 1 78 ? 9.523 -19.641 -2.611 1 93.88 78 GLY B N 1
ATOM 1284 C CA . GLY B 1 78 ? 8.734 -20.719 -3.174 1 93.88 78 GLY B CA 1
ATOM 1285 C C . GLY B 1 78 ? 7.328 -20.797 -2.605 1 93.88 78 GLY B C 1
ATOM 1286 O O . GLY B 1 78 ? 6.535 -21.656 -3.016 1 93.88 78 GLY B O 1
ATOM 1287 N N . GLN B 1 79 ? 7.027 -19.984 -1.646 1 97.12 79 GLN B N 1
ATOM 1288 C CA . GLN B 1 79 ? 5.688 -19.953 -1.063 1 97.12 79 GLN B CA 1
ATOM 1289 C C . GLN B 1 79 ? 5.254 -18.531 -0.74 1 97.12 79 GLN B C 1
ATOM 1291 O O . GLN B 1 79 ? 6.086 -17.672 -0.452 1 97.12 79 GLN B O 1
ATOM 1296 N N . ALA B 1 80 ? 3.926 -18.375 -0.835 1 97.56 80 ALA B N 1
ATOM 1297 C CA . ALA B 1 80 ? 3.369 -17.109 -0.352 1 97.56 80 ALA B CA 1
ATOM 1298 C C . ALA B 1 80 ? 3.348 -17.078 1.174 1 97.56 80 ALA B C 1
ATOM 1300 O O . ALA B 1 80 ? 3.084 -18.094 1.824 1 97.56 80 ALA B O 1
ATOM 1301 N N . ASP B 1 81 ? 3.619 -15.906 1.689 1 97.88 81 ASP B N 1
ATOM 1302 C CA . ASP B 1 81 ? 3.568 -15.805 3.145 1 97.88 81 ASP B CA 1
ATOM 1303 C C . ASP B 1 81 ? 2.129 -15.867 3.65 1 97.88 81 ASP B C 1
ATOM 1305 O O . ASP B 1 81 ? 1.203 -15.438 2.959 1 97.88 81 ASP B O 1
ATOM 1309 N N . ALA B 1 82 ? 1.949 -16.375 4.84 1 98.19 82 ALA B N 1
ATOM 1310 C CA . ALA B 1 82 ? 0.629 -16.641 5.406 1 98.19 82 ALA B CA 1
ATOM 1311 C C . ALA B 1 82 ? -0.136 -15.328 5.629 1 98.19 82 ALA B C 1
ATOM 1313 O O . ALA B 1 82 ? -1.354 -15.281 5.441 1 98.19 82 ALA B O 1
ATOM 1314 N N . GLU B 1 83 ? 0.529 -14.281 6.047 1 98.38 83 GLU B N 1
ATOM 1315 C CA . GLU B 1 83 ? -0.13 -13.008 6.34 1 98.38 83 GLU B CA 1
ATOM 1316 C C . GLU B 1 83 ? -0.689 -12.375 5.07 1 98.38 83 GLU B C 1
ATOM 1318 O O . GLU B 1 83 ? -1.8 -11.836 5.078 1 98.38 83 GLU B O 1
ATOM 1323 N N . GLY B 1 84 ? 0.086 -12.43 4.004 1 98.81 84 GLY B N 1
ATOM 1324 C CA . GLY B 1 84 ? -0.401 -11.938 2.729 1 98.81 84 GLY B CA 1
ATOM 1325 C C . GLY B 1 84 ? -1.594 -12.711 2.201 1 98.81 84 GLY B C 1
ATOM 1326 O O . GLY B 1 84 ? -2.555 -12.117 1.704 1 98.81 84 GLY B O 1
ATOM 1327 N N . VAL B 1 85 ? -1.485 -14.008 2.318 1 98.81 85 VAL B N 1
ATOM 1328 C CA . VAL B 1 85 ? -2.586 -14.852 1.874 1 98.81 85 VAL B CA 1
ATOM 1329 C C . VAL B 1 85 ? -3.838 -14.555 2.695 1 98.81 85 VAL B C 1
ATOM 1331 O O . VAL B 1 85 ? -4.938 -14.445 2.146 1 98.81 85 VAL B O 1
ATOM 1334 N N . ALA B 1 86 ? -3.74 -14.422 3.947 1 98.81 86 ALA B N 1
ATOM 1335 C CA . ALA B 1 86 ? -4.871 -14.086 4.809 1 98.81 86 ALA B CA 1
ATOM 1336 C C . ALA B 1 86 ? -5.504 -12.758 4.398 1 98.81 86 ALA B C 1
ATOM 1338 O O . ALA B 1 86 ? -6.73 -12.625 4.387 1 98.81 86 ALA B O 1
ATOM 1339 N N . ALA B 1 87 ? -4.703 -11.758 4.074 1 98.81 87 ALA B N 1
ATOM 1340 C CA . ALA B 1 87 ? -5.211 -10.461 3.631 1 98.81 87 ALA B CA 1
ATOM 1341 C C . ALA B 1 87 ? -6.008 -10.602 2.338 1 98.81 87 ALA B C 1
ATOM 1343 O O . ALA B 1 87 ? -7.066 -9.984 2.188 1 98.81 87 ALA B O 1
ATOM 1344 N N . VAL B 1 88 ? -5.453 -11.422 1.396 1 98.88 88 VAL B N 1
ATOM 1345 C CA . VAL B 1 88 ? -6.172 -11.688 0.155 1 98.88 88 VAL B CA 1
ATOM 1346 C C . VAL B 1 88 ? -7.539 -12.289 0.468 1 98.88 88 VAL B C 1
ATOM 1348 O O . VAL B 1 88 ? -8.562 -11.836 -0.054 1 98.88 88 VAL B O 1
ATOM 1351 N N . ARG B 1 89 ? -7.57 -13.242 1.35 1 98.62 89 ARG B N 1
ATOM 1352 C CA . ARG B 1 89 ? -8.805 -13.953 1.677 1 98.62 89 ARG B CA 1
ATOM 1353 C C . ARG B 1 89 ? -9.789 -13.031 2.393 1 98.62 89 ARG B C 1
ATOM 1355 O O . ARG B 1 89 ? -11.008 -13.164 2.223 1 98.62 89 ARG B O 1
ATOM 1362 N N . ASP B 1 90 ? -9.312 -12.195 3.232 1 98.75 90 ASP B N 1
ATOM 1363 C CA . ASP B 1 90 ? -10.18 -11.234 3.898 1 98.75 90 ASP B CA 1
ATOM 1364 C C . ASP B 1 90 ? -10.961 -10.406 2.881 1 98.75 90 ASP B C 1
ATOM 1366 O O . ASP B 1 90 ? -12.141 -10.109 3.09 1 98.75 90 ASP B O 1
ATOM 1370 N N . LEU B 1 91 ? -10.25 -9.953 1.834 1 98.25 91 LEU B N 1
ATOM 1371 C CA . LEU B 1 91 ? -10.852 -9.055 0.856 1 98.25 91 LEU B CA 1
ATOM 1372 C C . LEU B 1 91 ? -11.688 -9.828 -0.157 1 98.25 91 LEU B C 1
ATOM 1374 O O . LEU B 1 91 ? -12.695 -9.32 -0.653 1 98.25 91 LEU B O 1
ATOM 1378 N N . ALA B 1 92 ? -11.172 -11.102 -0.414 1 98.44 92 ALA B N 1
ATOM 1379 C CA . ALA B 1 92 ? -11.852 -11.953 -1.382 1 98.44 92 ALA B CA 1
ATOM 1380 C C . ALA B 1 92 ? -11.617 -13.43 -1.074 1 98.44 92 ALA B C 1
ATOM 1382 O O . ALA B 1 92 ? -10.672 -14.031 -1.577 1 98.44 92 ALA B O 1
ATOM 1383 N N . PRO B 1 93 ? -12.531 -14.07 -0.407 1 96.69 93 PRO B N 1
ATOM 1384 C CA . PRO B 1 93 ? -12.344 -15.469 -0.019 1 96.69 93 PRO B CA 1
ATOM 1385 C C . PRO B 1 93 ? -12.164 -16.391 -1.219 1 96.69 93 PRO B C 1
ATOM 1387 O O . PRO B 1 93 ? -11.508 -17.438 -1.105 1 96.69 93 PRO B O 1
ATOM 1390 N N . GLY B 1 94 ? -12.578 -16 -2.334 1 96.75 94 GLY B N 1
ATOM 1391 C CA . GLY B 1 94 ? -12.539 -16.875 -3.494 1 96.75 94 GLY B CA 1
ATOM 1392 C C . GLY B 1 94 ? -11.367 -16.594 -4.414 1 96.75 94 GLY B C 1
ATOM 1393 O O . GLY B 1 94 ? -11.172 -17.297 -5.41 1 96.75 94 GLY B O 1
ATOM 1394 N N . ALA B 1 95 ? -10.625 -15.602 -4.105 1 98.19 95 ALA B N 1
ATOM 1395 C CA . ALA B 1 95 ? -9.484 -15.266 -4.961 1 98.19 95 ALA B CA 1
ATOM 1396 C C . ALA B 1 95 ? -8.398 -16.328 -4.867 1 98.19 95 ALA B C 1
ATOM 1398 O O . ALA B 1 95 ? -8.117 -16.844 -3.781 1 98.19 95 ALA B O 1
ATOM 1399 N N . TYR B 1 96 ? -7.848 -16.641 -5.922 1 98.06 96 TYR B N 1
ATOM 1400 C CA . TYR B 1 96 ? -6.719 -17.562 -5.871 1 98.06 96 TYR B CA 1
ATOM 1401 C C . TYR B 1 96 ? -5.395 -16.812 -5.875 1 98.06 96 TYR B C 1
ATOM 1403 O O . TYR B 1 96 ? -5.344 -15.633 -6.242 1 98.06 96 TYR B O 1
ATOM 1411 N N . VAL B 1 97 ? -4.379 -17.531 -5.422 1 98.75 97 VAL B N 1
ATOM 1412 C CA . VAL B 1 97 ? -3.033 -16.969 -5.32 1 98.75 97 VAL B CA 1
ATOM 1413 C C . VAL B 1 97 ? -2.059 -17.828 -6.129 1 98.75 97 VAL B C 1
ATOM 1415 O O . VAL B 1 97 ? -1.918 -19.016 -5.879 1 98.75 97 VAL B O 1
ATOM 1418 N N . LEU B 1 98 ? -1.419 -17.156 -7.066 1 98.75 98 LEU B N 1
ATOM 1419 C CA . LEU B 1 98 ? -0.332 -17.781 -7.824 1 98.75 98 LEU B CA 1
ATOM 1420 C C . LEU B 1 98 ? 1.017 -17.469 -7.18 1 98.75 98 LEU B C 1
ATOM 1422 O O . LEU B 1 98 ? 1.279 -16.328 -6.789 1 98.75 98 LEU B O 1
ATOM 1426 N N . VAL B 1 99 ? 1.839 -18.531 -7.098 1 98.75 99 VAL B N 1
ATOM 1427 C CA . VAL B 1 99 ? 3.225 -18.344 -6.68 1 98.75 99 VAL B CA 1
ATOM 1428 C C . VAL B 1 99 ? 4.16 -18.641 -7.852 1 98.75 99 VAL B C 1
ATOM 1430 O O . VAL B 1 99 ? 4.066 -19.688 -8.477 1 98.75 99 VAL B O 1
ATOM 1433 N N . ALA B 1 100 ? 4.969 -17.719 -8.156 1 98.62 100 ALA B N 1
ATOM 1434 C CA . ALA B 1 100 ? 5.949 -17.875 -9.227 1 98.62 100 ALA B CA 1
ATOM 1435 C C . ALA B 1 100 ? 7.367 -17.656 -8.711 1 98.62 100 ALA B C 1
ATOM 1437 O O . ALA B 1 100 ? 7.574 -16.969 -7.715 1 98.62 100 ALA B O 1
ATOM 1438 N N . ASP B 1 101 ? 8.328 -18.297 -9.375 1 97.75 101 ASP B N 1
ATOM 1439 C CA . ASP B 1 101 ? 9.734 -18.047 -9.062 1 97.75 101 ASP B CA 1
ATOM 1440 C C . ASP B 1 101 ? 10.25 -16.812 -9.797 1 97.75 101 ASP B C 1
ATOM 1442 O O . ASP B 1 101 ? 9.516 -16.188 -10.562 1 97.75 101 ASP B O 1
ATOM 1446 N N . PRO B 1 102 ? 11.469 -16.406 -9.586 1 97.31 102 PRO B N 1
ATOM 1447 C CA . PRO B 1 102 ? 11.969 -15.141 -10.148 1 97.31 102 PRO B CA 1
ATOM 1448 C C . PRO B 1 102 ? 12.031 -15.164 -11.672 1 97.31 102 PRO B C 1
ATOM 1450 O O . PRO B 1 102 ? 12.109 -14.102 -12.305 1 97.31 102 PRO B O 1
ATOM 1453 N N . SER B 1 103 ? 11.977 -16.312 -12.297 1 96.12 103 SER B N 1
ATOM 1454 C CA . SER B 1 103 ? 11.922 -16.391 -13.758 1 96.12 103 SER B CA 1
ATOM 1455 C C . SER B 1 103 ? 10.508 -16.141 -14.266 1 96.12 103 SER B C 1
ATOM 1457 O O . SER B 1 103 ? 10.305 -15.922 -15.461 1 96.12 103 SER B O 1
ATOM 1459 N N . GLY B 1 104 ? 9.5 -16.156 -13.336 1 97.25 104 GLY B N 1
ATOM 1460 C CA . GLY B 1 104 ? 8.102 -15.992 -13.711 1 97.25 104 GLY B CA 1
ATOM 1461 C C . GLY B 1 104 ? 7.375 -17.312 -13.867 1 97.25 104 GLY B C 1
ATOM 1462 O O . GLY B 1 104 ? 6.191 -17.328 -14.219 1 97.25 104 GLY B O 1
ATOM 1463 N N . THR B 1 105 ? 8.086 -18.422 -13.648 1 96.94 105 THR B N 1
ATOM 1464 C CA . THR B 1 105 ? 7.453 -19.734 -13.711 1 96.94 105 THR B CA 1
ATOM 1465 C C . THR B 1 105 ? 6.555 -19.969 -12.5 1 96.94 105 THR B C 1
ATOM 1467 O O . THR B 1 105 ? 7.023 -19.922 -11.359 1 96.94 105 THR B O 1
ATOM 1470 N N . VAL B 1 106 ? 5.27 -20.234 -12.773 1 97.94 106 VAL B N 1
ATOM 1471 C CA . VAL B 1 106 ? 4.324 -20.484 -11.688 1 97.94 106 VAL B CA 1
ATOM 1472 C C . VAL B 1 106 ? 4.562 -21.859 -11.094 1 97.94 106 VAL B C 1
ATOM 1474 O O . VAL B 1 106 ? 4.59 -22.859 -11.82 1 97.94 106 VAL B O 1
ATOM 1477 N N . VAL B 1 107 ? 4.602 -21.906 -9.766 1 96.62 107 VAL B N 1
ATOM 1478 C CA . VAL B 1 107 ? 4.965 -23.172 -9.125 1 96.62 107 VAL B CA 1
ATOM 1479 C C . VAL B 1 107 ? 3.793 -23.688 -8.289 1 96.62 107 VAL B C 1
ATOM 1481 O O . VAL B 1 107 ? 3.771 -24.844 -7.883 1 96.62 107 VAL B O 1
ATOM 1484 N N . SER B 1 108 ? 2.881 -22.844 -8.062 1 95.88 108 SER B N 1
ATOM 1485 C CA . SER B 1 108 ? 1.683 -23.281 -7.352 1 95.88 108 SER B CA 1
ATOM 1486 C C . SER B 1 108 ? 0.532 -22.297 -7.559 1 95.88 108 SER B C 1
ATOM 1488 O O . SER B 1 108 ? 0.751 -21.141 -7.941 1 95.88 108 SER B O 1
ATOM 1490 N N . ARG B 1 109 ? -0.644 -22.75 -7.453 1 94.75 109 ARG B N 1
ATOM 1491 C CA . ARG B 1 109 ? -1.896 -22.016 -7.418 1 94.75 109 ARG B CA 1
ATOM 1492 C C . ARG B 1 109 ? -2.789 -22.484 -6.281 1 94.75 109 ARG B C 1
ATOM 1494 O O . ARG B 1 109 ? -3.084 -23.688 -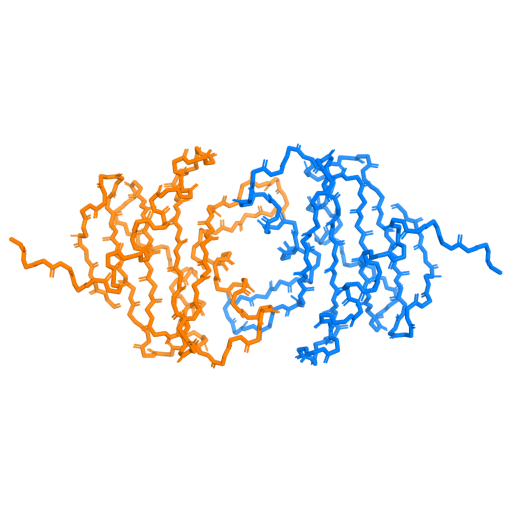6.176 1 94.75 109 ARG B O 1
ATOM 1501 N N . SER B 1 110 ? -3.184 -21.594 -5.512 1 91.38 110 SER B N 1
ATOM 1502 C CA . SER B 1 110 ? -4.039 -21.984 -4.395 1 91.38 110 SER B CA 1
ATOM 1503 C C . SER B 1 110 ? -5.172 -20.984 -4.191 1 91.38 110 SER B C 1
ATOM 1505 O O . SER B 1 110 ? -5.055 -19.812 -4.578 1 91.38 110 SER B O 1
#